Protein AF-A0A926TDU8-F1 (afdb_monomer_lite)

Sequence (266 aa):
MSELFKGFEQLLELAKALEAKAEKGELRANIQINSRPLSSIPRQGNIPTAGSRVRTGGTESVNPPSSAALSEVMPPSAERSGLQDVGGLADVLQELRELVEIPLKRPELLKKLGLEPPRGVLLVGPPGTGKTLTARSLAHDLGVNYIAIVGPEVLGKYYGEAEARLRGVFEKAANAAPCLVFIDEIDSLAPDRGKVEGEVEKRLVAQLLGLMDGFAQTTGVIVLAATNRPDHLDPALRRPGRFDREIHFRVPDRDGRREILALLSR

pLDDT: mean 74.73, std 20.78, range [26.67, 96.06]

Radius of gyration: 24.03 Å; chains: 1; bounding box: 47×65×72 Å

Foldseek 3Di:
DVVVVVVVVVVVVVVVVVVVCVVVVNDPDPDDDPDDDPPDDDDDDDDDDDDDDDDDDDDDDDDDDDDDDDQDQDQDDDDPLALLLQFQCVVLLVVVLVLLQCQQPPVVVCVVVVHQRQAEAEEEAAPPLCLVSSLVNSCVNSNATEGEDELVVLVDPDLVSSLVVVVVSLVVPLVRFLYEYEYEACLSQAFAPVPDPDPSSVVSNVSLLVSLQVCSPRGNYHYYYYHHCPVGGHVSQCDPSHNVHYRYRYDRDPRRVVSNVVSVVD

Structure (mmCIF, N/CA/C/O backbone):
data_AF-A0A926TDU8-F1
#
_entry.id   AF-A0A926TDU8-F1
#
loop_
_atom_site.group_PDB
_atom_site.id
_atom_site.type_symbol
_atom_site.label_atom_id
_atom_site.label_alt_id
_atom_site.label_comp_id
_atom_site.label_asym_id
_atom_site.label_entity_id
_atom_site.label_seq_id
_atom_site.pdbx_PDB_ins_code
_atom_site.Cartn_x
_atom_site.Cartn_y
_atom_site.Cartn_z
_atom_site.occupancy
_atom_site.B_iso_or_equiv
_atom_site.auth_seq_id
_atom_site.auth_comp_id
_atom_site.auth_asym_id
_atom_site.auth_atom_id
_atom_site.pdbx_PDB_model_num
ATOM 1 N N . MET A 1 1 ? 7.237 -19.961 7.345 1.00 42.44 1 MET A N 1
ATOM 2 C CA . MET A 1 1 ? 6.334 -18.836 7.005 1.00 42.44 1 MET A CA 1
ATOM 3 C C . MET A 1 1 ? 4.867 -19.265 7.007 1.00 42.44 1 MET A C 1
ATOM 5 O O . MET A 1 1 ? 4.074 -18.517 7.543 1.00 42.44 1 MET A O 1
ATOM 9 N N . SER A 1 2 ? 4.500 -20.466 6.537 1.00 49.97 2 SER A N 1
ATOM 10 C CA . SER A 1 2 ? 3.117 -20.997 6.555 1.00 49.97 2 SER A CA 1
ATOM 11 C C . SER A 1 2 ? 2.537 -21.337 7.941 1.00 49.97 2 SER A C 1
ATOM 13 O O . SER A 1 2 ? 1.320 -21.354 8.102 1.00 49.97 2 SER A O 1
ATOM 15 N N . GLU A 1 3 ? 3.369 -21.600 8.955 1.00 41.91 3 GLU A N 1
ATOM 16 C CA . GLU A 1 3 ? 2.869 -21.998 10.284 1.00 41.91 3 GLU A CA 1
ATOM 17 C C . GLU A 1 3 ? 2.300 -20.839 11.113 1.00 41.91 3 GLU A C 1
ATOM 19 O O . GLU A 1 3 ? 1.388 -21.048 11.908 1.00 41.91 3 GLU A O 1
ATOM 24 N N . LEU A 1 4 ? 2.769 -19.605 10.888 1.00 43.16 4 LEU A N 1
ATOM 25 C CA . LEU A 1 4 ? 2.276 -18.431 11.616 1.00 43.16 4 LEU A CA 1
ATOM 26 C C . LEU A 1 4 ? 0.851 -18.043 11.178 1.00 43.16 4 LEU A C 1
ATOM 28 O O . LEU A 1 4 ? 0.034 -17.653 12.007 1.00 43.16 4 LEU A O 1
ATOM 32 N N . PHE A 1 5 ? 0.547 -18.201 9.884 1.00 47.28 5 PHE A N 1
ATOM 33 C CA . PHE A 1 5 ? -0.770 -17.914 9.301 1.00 47.28 5 PHE A CA 1
ATOM 34 C C . PHE A 1 5 ? -1.821 -18.951 9.707 1.00 47.28 5 PHE A C 1
ATOM 36 O O . PHE A 1 5 ? -2.929 -18.576 10.081 1.00 47.28 5 PHE A O 1
ATOM 43 N N . LYS A 1 6 ? -1.443 -20.238 9.784 1.00 53.53 6 LYS A N 1
ATOM 44 C CA . LYS A 1 6 ? -2.293 -21.266 10.412 1.00 53.53 6 LYS A CA 1
ATOM 45 C C . LYS A 1 6 ? -2.597 -20.943 11.873 1.00 53.53 6 LYS A C 1
ATOM 47 O O . LYS A 1 6 ? -3.720 -21.146 12.320 1.00 53.53 6 LYS A O 1
ATOM 52 N N . GLY A 1 7 ? -1.614 -20.418 12.607 1.00 54.66 7 GLY A N 1
ATOM 53 C CA . GLY A 1 7 ? -1.812 -19.978 13.987 1.00 54.66 7 GLY A CA 1
ATOM 54 C C . GLY A 1 7 ? -2.843 -18.854 14.110 1.00 54.66 7 GLY A C 1
ATOM 55 O O . GLY A 1 7 ? -3.615 -18.849 15.062 1.00 54.66 7 GLY A O 1
ATOM 56 N N . PHE A 1 8 ? -2.899 -17.937 13.140 1.00 61.97 8 PHE A N 1
ATOM 57 C CA . PHE A 1 8 ? -3.848 -16.822 13.136 1.00 61.97 8 PHE A CA 1
ATOM 58 C C . PHE A 1 8 ? -5.277 -17.256 12.782 1.00 61.97 8 PHE A C 1
ATOM 60 O O . PHE A 1 8 ? -6.216 -16.848 13.466 1.00 61.97 8 PHE A O 1
ATOM 67 N N . GLU A 1 9 ? -5.450 -18.145 11.799 1.00 66.19 9 GLU A N 1
ATOM 68 C CA . GLU A 1 9 ? -6.752 -18.765 11.511 1.00 66.19 9 GLU A CA 1
ATOM 69 C C . GLU A 1 9 ? -7.280 -19.545 12.720 1.00 66.19 9 GLU A C 1
ATOM 71 O O . GLU A 1 9 ? -8.429 -19.360 13.117 1.00 66.19 9 GLU A O 1
ATOM 76 N N . GLN A 1 10 ? -6.422 -20.338 13.372 1.00 63.44 10 GLN A N 1
ATOM 77 C CA . GLN A 1 10 ? -6.773 -21.057 14.601 1.00 63.44 10 GLN A CA 1
ATOM 78 C C . GLN A 1 10 ? -7.163 -20.101 15.735 1.00 63.44 10 GLN A C 1
ATOM 80 O O . GLN A 1 10 ? -8.077 -20.396 16.502 1.00 63.44 10 GLN A O 1
ATOM 85 N N . LEU A 1 11 ? -6.514 -18.938 15.833 1.00 68.94 11 LEU A N 1
ATOM 86 C CA . LEU A 1 11 ? -6.838 -17.906 16.821 1.00 68.94 11 LEU A CA 1
ATOM 87 C C . LEU A 1 11 ? -8.188 -17.241 16.535 1.00 68.94 11 LEU A C 1
ATOM 89 O O . LEU A 1 11 ? -8.968 -17.019 17.460 1.00 68.94 11 LEU A O 1
ATOM 93 N N . LEU A 1 12 ? -8.488 -16.961 15.266 1.00 70.81 12 LEU A N 1
ATOM 94 C CA . LEU A 1 12 ? -9.781 -16.430 14.831 1.00 70.81 12 LEU A CA 1
ATOM 95 C C . LEU A 1 12 ? -10.911 -17.439 15.050 1.00 70.81 12 LEU A C 1
ATOM 97 O O . LEU A 1 12 ? -12.011 -17.061 15.457 1.00 70.81 12 LEU A O 1
ATOM 101 N N . GLU A 1 13 ? -10.646 -18.719 14.805 1.00 73.06 13 GLU A N 1
ATOM 102 C CA . GLU A 1 13 ? -11.596 -19.803 15.032 1.00 73.06 13 GLU A CA 1
ATOM 103 C C . GLU A 1 13 ? -11.850 -20.009 16.533 1.00 73.06 13 GLU A C 1
ATOM 105 O O . GLU A 1 13 ? -13.002 -20.103 16.962 1.00 73.06 13 GLU A O 1
ATOM 110 N N . LEU A 1 14 ? -10.795 -19.948 17.355 1.00 72.31 14 LEU A N 1
ATOM 111 C CA . LEU A 1 14 ? -10.894 -19.988 18.813 1.00 72.31 14 LEU A CA 1
ATOM 112 C C . LEU A 1 14 ? -11.657 -18.776 19.365 1.00 72.31 14 LEU A C 1
ATOM 114 O O . LEU A 1 14 ? -12.507 -18.940 20.237 1.00 72.31 14 LEU A O 1
ATOM 118 N N . ALA A 1 15 ? -11.396 -17.571 18.851 1.00 69.94 15 ALA A N 1
ATOM 119 C CA . ALA A 1 15 ? -12.083 -16.352 19.273 1.00 69.94 15 ALA A CA 1
ATOM 120 C C . ALA A 1 15 ? -13.588 -16.427 18.977 1.00 69.94 15 ALA A C 1
ATOM 122 O O . ALA A 1 15 ? -14.397 -16.194 19.874 1.00 69.94 15 ALA A O 1
ATOM 123 N N . LYS A 1 16 ? -13.972 -16.862 17.769 1.00 71.38 16 LYS A N 1
ATOM 124 C CA . LYS A 1 16 ? -15.382 -17.102 17.410 1.00 71.38 16 LYS A CA 1
ATOM 125 C C . LYS A 1 16 ? -16.021 -18.186 18.281 1.00 71.38 16 LYS A C 1
ATOM 127 O O . LYS A 1 16 ? -17.164 -18.040 18.709 1.00 71.38 16 LYS A O 1
ATOM 132 N N . ALA A 1 17 ? -15.294 -19.267 18.569 1.00 72.88 17 ALA A N 1
ATOM 133 C CA . ALA A 1 17 ? -15.779 -20.339 19.434 1.00 72.88 17 ALA A CA 1
ATOM 134 C C . ALA A 1 17 ? -15.966 -19.878 20.890 1.00 72.88 17 ALA A C 1
ATOM 136 O O . ALA A 1 17 ? -16.912 -20.305 21.554 1.00 72.88 17 ALA A O 1
ATOM 137 N N . LEU A 1 18 ? -15.090 -19.002 21.389 1.00 69.94 18 LEU A N 1
ATOM 138 C CA . LEU A 1 18 ? -15.195 -18.405 22.719 1.00 69.94 18 LEU A CA 1
ATOM 139 C C . LEU A 1 18 ? -16.354 -17.408 22.808 1.00 69.94 18 LEU A C 1
ATOM 141 O O . LEU A 1 18 ? -17.087 -17.451 23.791 1.00 69.94 18 LEU A O 1
ATOM 145 N N . GLU A 1 19 ? -16.576 -16.579 21.786 1.00 72.44 19 GLU A N 1
ATOM 146 C CA . GLU A 1 19 ? -17.738 -15.681 21.718 1.00 72.44 19 GLU A CA 1
ATOM 147 C C . GLU A 1 19 ? -19.055 -16.475 21.702 1.00 72.44 19 GLU A C 1
ATOM 149 O O . GLU A 1 19 ? -19.937 -16.218 22.520 1.00 72.44 19 GLU A O 1
ATOM 154 N N . ALA A 1 20 ? -19.144 -17.538 20.895 1.00 73.62 20 ALA A N 1
ATOM 155 C CA . ALA A 1 20 ? -20.319 -18.412 20.859 1.00 73.62 20 ALA A CA 1
ATOM 156 C C . ALA A 1 20 ? -20.569 -19.152 22.190 1.00 73.62 20 ALA A C 1
ATOM 158 O O . ALA A 1 20 ? -21.714 -19.428 22.552 1.00 73.62 20 ALA A O 1
ATOM 159 N N . LYS A 1 21 ? -19.509 -19.495 22.936 1.00 68.56 21 LYS A N 1
ATOM 160 C CA . LYS A 1 21 ? -19.623 -20.088 24.282 1.00 68.56 21 LYS A CA 1
ATOM 161 C C . LYS A 1 21 ? -19.974 -19.056 25.356 1.00 68.56 21 LYS A C 1
ATOM 163 O O . LYS A 1 21 ? -20.646 -19.402 26.328 1.00 68.56 21 LYS A O 1
ATOM 168 N N . ALA A 1 22 ? -19.556 -17.804 25.183 1.00 65.12 22 ALA A N 1
ATOM 169 C CA . ALA A 1 22 ? -19.917 -16.702 26.070 1.00 65.12 22 ALA A CA 1
ATOM 170 C C . ALA A 1 22 ? -21.405 -16.352 25.932 1.00 65.12 22 ALA A C 1
ATOM 172 O O . ALA A 1 22 ? -22.089 -16.215 26.943 1.00 65.12 22 ALA A O 1
ATOM 173 N N . GLU A 1 23 ? -21.929 -16.314 24.704 1.00 71.50 23 GLU A N 1
ATOM 174 C CA . GLU A 1 23 ? -23.359 -16.105 24.429 1.00 71.50 23 GLU A CA 1
ATOM 175 C C . GLU A 1 23 ? -24.245 -17.232 24.980 1.00 71.50 23 GLU A C 1
ATOM 177 O O . GLU A 1 23 ? -25.367 -16.986 25.418 1.00 71.50 23 GLU A O 1
ATOM 182 N N . LYS A 1 24 ? -23.726 -18.466 25.039 1.00 74.38 24 LYS A N 1
ATOM 183 C CA . LYS A 1 24 ? -24.403 -19.617 25.665 1.00 74.38 24 LYS A CA 1
ATOM 184 C C . LYS A 1 24 ? -24.335 -19.626 27.197 1.00 74.38 24 LYS A C 1
ATOM 186 O O . LYS A 1 24 ? -24.898 -20.521 27.821 1.00 74.38 24 LYS A O 1
ATOM 191 N N . GLY A 1 25 ? -23.669 -18.648 27.817 1.00 58.00 25 GLY A N 1
ATOM 192 C CA . GLY A 1 25 ? -23.601 -18.508 29.274 1.00 58.00 25 GLY A CA 1
ATOM 193 C C . GLY A 1 25 ? -22.748 -19.568 29.986 1.00 58.00 25 GLY A C 1
ATOM 194 O O . GLY A 1 25 ? -22.845 -19.712 31.203 1.00 58.00 25 GLY A O 1
ATOM 195 N N . GLU A 1 26 ? -21.901 -20.307 29.261 1.00 60.62 26 GLU A N 1
ATOM 196 C CA . GLU A 1 26 ? -21.094 -21.411 29.813 1.00 60.62 26 GLU A CA 1
ATOM 197 C C . GLU A 1 26 ? -19.765 -20.944 30.446 1.00 60.62 26 GLU A C 1
ATOM 199 O O . GLU A 1 26 ? -19.085 -21.713 31.128 1.00 60.62 26 GLU A O 1
ATOM 204 N N . LEU A 1 27 ? -19.380 -19.676 30.266 1.00 51.22 27 LEU A N 1
ATOM 205 C CA . LEU A 1 27 ? -18.121 -19.124 30.774 1.00 51.22 27 LEU A CA 1
ATOM 206 C C . LEU A 1 27 ? -18.283 -18.524 32.181 1.00 51.22 27 LEU A C 1
ATOM 208 O O . LEU A 1 27 ? -18.553 -17.338 32.353 1.00 51.22 27 LEU A O 1
ATOM 212 N N . ARG A 1 28 ? -18.050 -19.342 33.215 1.00 44.75 28 ARG A N 1
ATOM 213 C CA . ARG A 1 28 ? -17.806 -18.863 34.588 1.00 44.75 28 ARG A CA 1
ATOM 214 C C . ARG A 1 28 ? -16.319 -18.552 34.771 1.00 44.75 28 ARG A C 1
ATOM 216 O O . ARG A 1 28 ? -15.546 -19.412 35.182 1.00 44.75 28 ARG A O 1
ATOM 223 N N . ALA A 1 29 ? -15.903 -17.327 34.464 1.00 48.94 29 ALA A N 1
ATOM 224 C CA . ALA A 1 29 ? -14.546 -16.873 34.758 1.00 48.94 29 ALA A CA 1
ATOM 225 C C . ALA A 1 29 ? -14.433 -16.458 36.240 1.00 48.94 29 ALA A C 1
ATOM 227 O O . ALA A 1 29 ? -14.743 -15.327 36.605 1.00 48.94 29 ALA A O 1
ATOM 228 N N . ASN A 1 30 ? -13.981 -17.371 37.106 1.00 38.19 30 ASN A N 1
ATOM 229 C CA . ASN A 1 30 ? -13.513 -17.021 38.452 1.00 38.19 30 ASN A CA 1
ATOM 230 C C . ASN A 1 30 ? -12.129 -16.367 38.339 1.00 38.19 30 ASN A C 1
ATOM 232 O O . ASN A 1 30 ? -11.105 -17.042 38.417 1.00 38.19 30 ASN A O 1
ATOM 236 N N . ILE A 1 31 ? -12.091 -15.051 38.136 1.00 45.72 31 ILE A N 1
ATOM 237 C CA . ILE A 1 31 ? -10.849 -14.276 38.195 1.00 45.72 31 ILE A CA 1
ATOM 238 C C . ILE A 1 31 ? -10.722 -13.700 39.610 1.00 45.72 31 ILE A C 1
ATOM 240 O O . ILE A 1 31 ? -11.368 -12.715 39.959 1.00 45.72 31 ILE A O 1
ATOM 244 N N . GLN A 1 32 ? -9.882 -14.323 40.439 1.00 36.66 32 GLN A N 1
ATOM 245 C CA . GLN A 1 32 ? -9.441 -13.760 41.717 1.00 36.66 32 GLN A CA 1
ATOM 246 C C . GLN A 1 32 ? -8.374 -12.690 41.443 1.00 36.66 32 GLN A C 1
ATOM 248 O O . GLN A 1 32 ? -7.206 -12.996 41.214 1.00 36.66 32 GLN A O 1
ATOM 253 N N . ILE A 1 33 ? -8.783 -11.420 41.438 1.00 43.47 33 ILE A N 1
ATOM 254 C CA . ILE A 1 33 ? -7.870 -10.280 41.305 1.00 43.47 33 ILE A CA 1
ATOM 255 C C . ILE A 1 33 ? -7.327 -9.930 42.695 1.00 43.47 33 ILE A C 1
ATOM 257 O O . ILE A 1 33 ? -8.020 -9.324 43.508 1.00 43.47 33 ILE A O 1
ATOM 261 N N . ASN A 1 34 ? -6.069 -10.280 42.971 1.00 36.44 34 ASN A N 1
ATOM 262 C CA . ASN A 1 34 ? -5.338 -9.756 44.127 1.00 36.44 34 ASN A CA 1
ATOM 263 C C . ASN A 1 34 ? -4.887 -8.315 43.839 1.00 36.44 34 ASN A C 1
ATOM 265 O O . ASN A 1 34 ? -3.778 -8.076 43.363 1.00 36.44 34 ASN A O 1
ATOM 269 N N . SER A 1 35 ? -5.744 -7.337 44.127 1.00 41.72 35 SER A N 1
ATOM 270 C CA . SER A 1 35 ? -5.391 -5.917 44.070 1.00 41.72 35 SER A CA 1
ATOM 271 C C . SER A 1 35 ? -4.698 -5.476 45.366 1.00 41.72 35 SER A C 1
ATOM 273 O O . SER A 1 35 ? -5.346 -5.339 46.404 1.00 41.72 35 SER A O 1
ATOM 275 N N . ARG A 1 36 ? -3.387 -5.205 45.318 1.00 41.97 36 ARG A N 1
ATOM 276 C CA . ARG A 1 36 ? -2.720 -4.350 46.317 1.00 41.97 36 ARG A CA 1
ATOM 277 C C . ARG A 1 36 ? -2.907 -2.879 45.909 1.00 41.97 36 ARG A C 1
ATOM 279 O O . ARG A 1 36 ? -2.562 -2.547 44.776 1.00 41.97 36 ARG A O 1
ATOM 286 N N . PRO A 1 37 ? -3.417 -1.990 46.778 1.00 42.34 37 PRO A N 1
ATOM 287 C CA . PRO A 1 37 ? -3.525 -0.566 46.463 1.00 42.34 37 PRO A CA 1
ATOM 288 C C . PRO A 1 37 ? -2.153 0.132 46.492 1.00 42.34 37 PRO A C 1
ATOM 290 O O . PRO A 1 37 ? -1.428 0.069 47.484 1.00 42.34 37 PRO A O 1
ATOM 293 N N . LEU A 1 38 ? -1.805 0.824 45.403 1.00 40.03 38 LEU A N 1
ATOM 294 C CA . LEU A 1 38 ? -0.666 1.747 45.319 1.00 40.03 38 LEU A CA 1
ATOM 295 C C . LEU A 1 38 ? -1.090 3.122 45.854 1.00 40.03 38 LEU A C 1
ATOM 297 O O . LEU A 1 38 ? -1.540 3.984 45.104 1.00 40.03 38 LEU A O 1
ATOM 301 N N . SER A 1 39 ? -0.949 3.331 47.161 1.00 46.41 39 SER A N 1
ATOM 302 C CA . SER A 1 39 ? -1.121 4.641 47.798 1.00 46.41 39 SER A CA 1
ATOM 303 C C . SER A 1 39 ? 0.062 4.956 48.714 1.00 46.41 39 SER A C 1
ATOM 305 O O . SER A 1 39 ? -0.012 4.724 49.917 1.00 46.41 39 SER A O 1
ATOM 307 N N . SER A 1 40 ? 1.151 5.485 48.146 1.00 40.16 40 SER A N 1
ATOM 308 C CA . SER A 1 40 ? 2.191 6.224 48.886 1.00 40.16 40 SER A CA 1
ATOM 309 C C . SER A 1 40 ? 3.272 6.786 47.950 1.00 40.16 40 SER A C 1
ATOM 311 O O . SER A 1 40 ? 4.395 6.295 47.899 1.00 40.16 40 SER A O 1
ATOM 313 N N . ILE A 1 41 ? 2.962 7.863 47.223 1.00 51.06 41 ILE A N 1
ATOM 314 C CA . ILE A 1 41 ? 4.000 8.750 46.667 1.00 51.06 41 ILE A CA 1
ATOM 315 C C . ILE A 1 41 ? 3.709 10.174 47.173 1.00 51.06 41 ILE A C 1
ATOM 317 O O . ILE A 1 41 ? 2.643 10.712 46.856 1.00 51.06 41 ILE A O 1
ATOM 321 N N . PRO A 1 42 ? 4.591 10.788 47.987 1.00 44.66 42 PRO A N 1
ATOM 322 C CA . PRO A 1 42 ? 4.387 12.137 48.508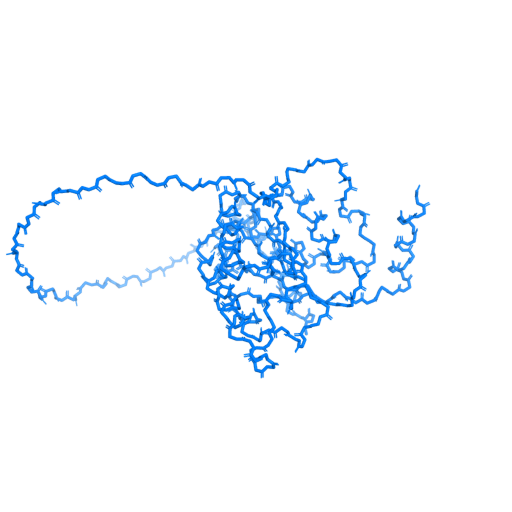 1.00 44.66 42 PRO A CA 1
ATOM 323 C C . PRO A 1 42 ? 4.517 13.191 47.403 1.00 44.66 42 PRO A C 1
ATOM 325 O O . PRO A 1 42 ? 5.478 13.194 46.636 1.00 44.66 42 PRO A O 1
ATOM 328 N N . ARG A 1 43 ? 3.562 14.124 47.360 1.00 43.91 43 ARG A N 1
ATOM 329 C CA . ARG A 1 43 ? 3.614 15.343 46.543 1.00 43.91 43 ARG A CA 1
ATOM 330 C C . ARG A 1 43 ? 4.397 16.425 47.289 1.00 43.91 43 ARG A C 1
ATOM 332 O O . ARG A 1 43 ? 3.888 16.944 48.277 1.00 43.91 43 ARG A O 1
ATOM 339 N N . GLN A 1 44 ? 5.569 16.816 46.794 1.00 36.97 44 GLN A N 1
ATOM 340 C CA . GLN A 1 44 ? 6.168 18.123 47.087 1.00 36.97 44 GLN A CA 1
ATOM 341 C C . GLN A 1 44 ? 6.877 18.656 45.840 1.00 36.97 44 GLN A C 1
ATOM 343 O O . GLN A 1 44 ? 7.716 17.981 45.254 1.00 36.97 44 GLN A O 1
ATOM 348 N N . GLY A 1 45 ? 6.514 19.873 45.441 1.00 35.19 45 GLY A N 1
ATOM 349 C CA . GLY A 1 45 ? 7.124 20.598 44.332 1.00 35.19 45 GLY A CA 1
ATOM 350 C C . GLY A 1 45 ? 6.339 21.872 44.026 1.00 35.19 45 GLY A C 1
ATOM 351 O O . GLY A 1 45 ? 5.331 21.824 43.329 1.00 35.19 45 GLY A O 1
ATOM 352 N N . ASN A 1 46 ? 6.784 22.987 44.607 1.00 35.94 46 ASN A N 1
ATOM 353 C CA . ASN A 1 46 ? 6.252 24.341 44.430 1.00 35.94 46 ASN A CA 1
ATOM 354 C C . ASN A 1 46 ? 6.325 24.818 42.970 1.00 35.94 46 ASN A C 1
ATOM 356 O O . ASN A 1 46 ? 7.376 24.708 42.344 1.00 35.94 46 ASN A O 1
ATOM 360 N N . ILE A 1 47 ? 5.271 25.489 42.495 1.00 46.00 47 ILE A N 1
ATOM 361 C CA . ILE A 1 47 ? 5.336 26.410 41.350 1.00 46.00 47 ILE A CA 1
ATOM 362 C C . ILE A 1 47 ? 4.683 27.734 41.783 1.00 46.00 47 ILE A C 1
ATOM 364 O O . ILE A 1 47 ? 3.520 27.711 42.193 1.00 46.00 47 ILE A O 1
ATOM 368 N N . PRO A 1 48 ? 5.394 28.877 41.743 1.00 38.47 48 PRO A N 1
ATOM 369 C CA . PRO A 1 48 ? 4.829 30.170 42.102 1.00 38.47 48 PRO A CA 1
ATOM 370 C C . PRO A 1 48 ? 4.032 30.796 40.949 1.00 38.47 48 PRO A C 1
ATOM 372 O O . PRO A 1 48 ? 4.417 30.754 39.781 1.00 38.47 48 PRO A O 1
ATOM 375 N N . THR A 1 49 ? 2.922 31.417 41.329 1.00 37.72 49 THR A N 1
ATOM 376 C CA . THR A 1 49 ? 1.996 32.201 40.511 1.00 37.72 49 THR A CA 1
ATOM 377 C C . THR A 1 49 ? 2.582 33.578 40.185 1.00 37.72 49 THR A C 1
ATOM 379 O O . THR A 1 49 ? 2.976 34.304 41.095 1.00 37.72 49 THR A O 1
ATOM 382 N N . ALA A 1 50 ? 2.560 33.995 38.918 1.00 33.38 50 ALA A N 1
ATOM 383 C CA . ALA A 1 50 ? 2.665 35.405 38.533 1.00 33.38 50 ALA A CA 1
ATOM 384 C C . ALA A 1 50 ? 1.902 35.646 37.221 1.00 33.38 50 ALA A C 1
ATOM 386 O O . ALA A 1 50 ? 2.059 34.901 36.257 1.00 33.38 50 ALA A O 1
ATOM 387 N N . GLY A 1 51 ? 1.021 36.647 37.232 1.00 30.36 51 GLY A N 1
ATOM 388 C CA . GLY A 1 51 ? 0.096 36.962 36.146 1.00 30.36 51 GLY A CA 1
ATOM 389 C C . GLY A 1 51 ? 0.571 38.047 35.178 1.00 30.36 51 GLY A C 1
ATOM 390 O O . GLY A 1 51 ? 1.702 38.519 35.245 1.00 30.36 51 GLY A O 1
ATOM 391 N N . SER A 1 52 ? -0.394 38.509 34.367 1.00 30.06 52 SER A N 1
ATOM 392 C CA . SER A 1 52 ? -0.312 39.603 33.379 1.00 30.06 52 SER A CA 1
ATOM 393 C C . SER A 1 52 ? 0.420 39.199 32.084 1.00 30.06 52 SER A C 1
ATOM 395 O O . SER A 1 52 ? 1.498 38.633 32.131 1.00 30.06 52 SER A O 1
ATOM 397 N N . ARG A 1 53 ? -0.072 39.443 30.863 1.00 31.27 53 ARG A N 1
ATOM 398 C CA . ARG A 1 53 ? -0.842 40.595 30.375 1.00 31.27 53 ARG A CA 1
ATOM 399 C C . ARG A 1 53 ? -1.435 40.264 28.996 1.00 31.27 53 ARG A C 1
ATOM 401 O O . ARG A 1 53 ? -0.749 39.701 28.148 1.00 31.27 53 ARG A O 1
ATOM 408 N N . VAL A 1 54 ? -2.681 40.671 28.766 1.00 34.84 54 VAL A N 1
ATOM 409 C CA . VAL A 1 54 ? -3.338 40.700 27.448 1.00 34.84 54 VAL A CA 1
ATOM 410 C C . VAL A 1 54 ? -2.654 41.743 26.559 1.00 34.84 54 VAL A C 1
ATOM 412 O O . VAL A 1 54 ? -2.420 42.870 27.001 1.00 34.84 54 VAL A O 1
ATOM 415 N N . ARG A 1 55 ? -2.385 41.396 25.295 1.00 30.14 55 ARG A N 1
ATOM 416 C CA . ARG A 1 55 ? -2.151 42.371 24.224 1.00 30.14 55 ARG A CA 1
ATOM 417 C C . ARG A 1 55 ? -2.716 41.858 22.900 1.00 30.14 55 ARG A C 1
ATOM 419 O O . ARG A 1 55 ? -2.274 40.855 22.358 1.00 30.14 55 ARG A O 1
ATOM 426 N N . THR A 1 56 ? -3.724 42.581 22.436 1.00 30.45 56 THR A N 1
ATOM 427 C CA . THR A 1 56 ? -4.381 42.527 21.130 1.00 30.45 56 THR A CA 1
ATOM 428 C C . THR A 1 56 ? -3.496 43.111 20.029 1.00 30.45 56 THR A C 1
ATOM 430 O O . THR A 1 56 ? -2.825 44.117 20.267 1.00 30.45 56 THR A O 1
ATOM 433 N N . GLY A 1 57 ? -3.603 42.580 18.809 1.00 26.67 57 GLY A N 1
ATOM 434 C CA . GLY A 1 57 ? -3.245 43.309 17.591 1.00 26.67 57 GLY A CA 1
ATOM 435 C C . GLY A 1 57 ? -2.962 42.407 16.392 1.00 26.67 57 GLY A C 1
ATOM 436 O O . GLY A 1 57 ? -2.081 41.561 16.474 1.00 26.67 57 GLY A O 1
ATOM 437 N N . GLY A 1 58 ? -3.661 42.653 15.278 1.00 27.97 58 GLY A N 1
ATOM 438 C CA . GLY A 1 58 ? -3.175 42.301 13.940 1.00 27.97 58 GLY A CA 1
ATOM 439 C C . GLY A 1 58 ? -4.004 41.279 13.168 1.00 27.97 58 GLY A C 1
ATOM 440 O O . GLY A 1 58 ? -3.622 40.123 13.053 1.00 27.97 58 GLY A O 1
ATOM 441 N N . THR A 1 59 ? -5.124 41.730 12.608 1.00 32.03 59 THR A N 1
ATOM 442 C CA . THR A 1 59 ? -5.796 41.120 11.456 1.00 32.03 59 THR A CA 1
ATOM 443 C C . THR A 1 59 ? -4.899 41.200 10.226 1.00 32.03 59 THR A C 1
ATOM 445 O O . THR A 1 59 ? -4.583 42.312 9.816 1.00 32.03 59 THR A O 1
ATOM 448 N N . GLU A 1 60 ? -4.594 40.076 9.584 1.00 29.72 60 GLU A N 1
ATOM 449 C CA . GLU A 1 60 ? -4.248 40.056 8.162 1.00 29.72 60 GLU A CA 1
ATOM 450 C C . GLU A 1 60 ? -4.816 38.790 7.515 1.00 29.72 60 GLU A C 1
ATOM 452 O O . GLU A 1 60 ? -4.387 37.662 7.744 1.00 29.72 60 GLU A O 1
ATOM 457 N N . SER A 1 61 ? -5.877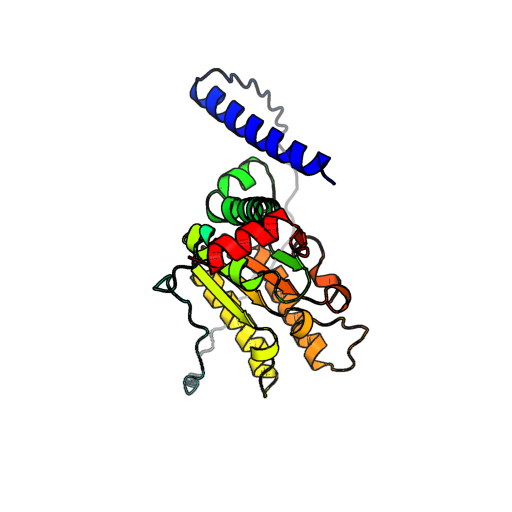 39.028 6.749 1.00 32.16 61 SER A N 1
ATOM 458 C CA . SER A 1 61 ? -6.499 38.108 5.813 1.00 32.16 61 SER A CA 1
ATOM 459 C C . SER A 1 61 ? -5.589 37.976 4.595 1.00 32.16 61 SER A C 1
ATOM 461 O O . SER A 1 61 ? -5.426 38.945 3.855 1.00 32.16 61 SER A O 1
ATOM 463 N N . VAL A 1 62 ? -5.069 36.777 4.340 1.00 31.88 62 VAL A N 1
ATOM 464 C CA . VAL A 1 62 ? -4.455 36.432 3.054 1.00 31.88 62 VAL A CA 1
ATOM 465 C C . VAL A 1 62 ? -5.149 35.187 2.508 1.00 31.88 62 VAL A C 1
ATOM 467 O O . VAL A 1 62 ? -4.952 34.075 2.992 1.00 31.88 62 VAL A O 1
ATOM 470 N N . ASN A 1 63 ? -5.998 35.407 1.503 1.00 36.28 63 ASN A N 1
ATOM 471 C CA . ASN A 1 63 ? -6.555 34.365 0.643 1.00 36.28 63 ASN A CA 1
ATOM 472 C C . ASN A 1 63 ? -5.421 33.562 -0.016 1.00 36.28 63 ASN A C 1
ATOM 474 O O . ASN A 1 63 ? -4.536 34.182 -0.611 1.00 36.28 63 ASN A O 1
ATOM 478 N N . PRO A 1 64 ? -5.475 32.222 -0.058 1.00 37.47 64 PRO A N 1
ATOM 479 C CA . PRO A 1 64 ? -4.741 31.480 -1.068 1.00 37.47 64 PRO A CA 1
ATOM 480 C C . PRO A 1 64 ? -5.543 31.443 -2.387 1.00 37.47 64 PRO A C 1
ATOM 482 O O . PRO A 1 64 ? -6.747 31.167 -2.373 1.00 37.47 64 PRO A O 1
ATOM 485 N N . PRO A 1 65 ? -4.910 31.730 -3.538 1.00 35.59 65 PRO A N 1
ATOM 486 C CA . PRO A 1 65 ? -5.555 31.668 -4.841 1.00 35.59 65 PRO A CA 1
ATOM 487 C C . PRO A 1 65 ? -5.633 30.231 -5.391 1.00 35.59 65 PRO A C 1
ATOM 489 O O . PRO A 1 65 ? -4.684 29.461 -5.305 1.00 35.59 65 PRO A O 1
ATOM 492 N N . SER A 1 66 ? -6.761 29.950 -6.052 1.00 35.09 66 SER A N 1
ATOM 493 C CA . SER A 1 66 ? -6.878 29.185 -7.306 1.00 35.09 66 SER A CA 1
ATOM 494 C C . SER A 1 66 ? -6.420 27.713 -7.347 1.00 35.09 66 SER A C 1
ATOM 496 O O . SER A 1 66 ? -5.315 27.388 -7.769 1.00 35.09 66 SER A O 1
ATOM 498 N N . SER A 1 67 ? -7.382 26.834 -7.052 1.00 43.41 67 SER A N 1
ATOM 499 C CA . SER A 1 67 ? -7.717 25.573 -7.748 1.00 43.41 67 SER A CA 1
ATOM 500 C C . SER A 1 67 ? -6.725 25.009 -8.788 1.00 43.41 67 SER A C 1
ATOM 502 O O . SER A 1 67 ? -6.866 25.253 -9.989 1.00 43.41 67 SER A O 1
ATOM 504 N N . ALA A 1 68 ? -5.829 24.124 -8.354 1.00 35.94 68 ALA A N 1
ATOM 505 C CA . ALA A 1 68 ? -5.163 23.163 -9.232 1.00 35.94 68 ALA A CA 1
ATOM 506 C C . ALA A 1 68 ? -5.352 21.741 -8.674 1.00 35.94 68 ALA A C 1
ATOM 508 O O . ALA A 1 68 ? -4.903 21.433 -7.574 1.00 35.94 68 ALA A O 1
ATOM 509 N N . ALA A 1 69 ? -6.096 20.930 -9.435 1.00 36.84 69 ALA A N 1
ATOM 510 C CA . ALA A 1 69 ? -6.285 19.479 -9.335 1.00 36.84 69 ALA A CA 1
ATOM 511 C C . ALA A 1 69 ? -6.440 18.894 -7.916 1.00 36.84 69 ALA A C 1
ATOM 513 O O . ALA A 1 69 ? -5.504 18.384 -7.299 1.00 36.84 69 ALA A O 1
ATOM 514 N N . LEU A 1 70 ? -7.681 18.891 -7.425 1.00 37.44 70 LEU A N 1
ATOM 515 C CA . LEU A 1 70 ? -8.072 18.029 -6.316 1.00 37.44 70 LEU A CA 1
ATOM 516 C C . LEU A 1 70 ? -7.770 16.572 -6.703 1.00 37.44 70 LEU A C 1
ATOM 518 O O . LEU A 1 70 ? -8.307 16.079 -7.687 1.00 37.44 70 LEU A O 1
ATOM 522 N N . SER A 1 71 ? -6.952 15.878 -5.905 1.00 42.50 71 SER A N 1
ATOM 523 C CA . SER A 1 71 ? -7.037 14.421 -5.799 1.00 42.50 71 SER A CA 1
ATOM 524 C C . SER A 1 71 ? -8.490 14.077 -5.479 1.00 42.50 71 SER A C 1
ATOM 526 O O . SER A 1 71 ? -8.987 14.428 -4.400 1.00 42.50 71 SER A O 1
ATOM 528 N N . GLU A 1 72 ? -9.188 13.526 -6.468 1.00 44.84 72 GLU A N 1
ATOM 529 C CA . GLU A 1 72 ? -10.593 13.168 -6.358 1.00 44.84 72 GLU A CA 1
ATOM 530 C C . GLU A 1 72 ? -10.713 12.062 -5.313 1.00 44.84 72 GLU A C 1
ATOM 532 O O . GLU A 1 72 ? -10.155 10.975 -5.455 1.00 44.84 72 GLU A O 1
ATOM 537 N N . VAL A 1 73 ? -11.436 12.352 -4.231 1.00 45.19 73 VAL A N 1
ATOM 538 C CA . VAL A 1 73 ? -12.064 11.295 -3.443 1.00 45.19 73 VAL A CA 1
ATOM 539 C C . VAL A 1 73 ? -13.104 10.721 -4.388 1.00 45.19 73 VAL A C 1
ATOM 541 O O . VAL A 1 73 ? -14.158 11.326 -4.560 1.00 45.19 73 VAL A O 1
ATOM 544 N N . MET A 1 74 ? -12.765 9.648 -5.098 1.00 46.03 74 MET A N 1
ATOM 545 C CA . MET A 1 74 ? -13.709 9.021 -6.011 1.00 46.03 74 MET A CA 1
ATOM 546 C C . MET A 1 74 ? -14.761 8.305 -5.158 1.00 46.03 74 MET A C 1
ATOM 548 O O . MET A 1 74 ? -14.423 7.309 -4.510 1.00 46.03 74 MET A O 1
ATOM 552 N N . PRO A 1 75 ? -16.028 8.764 -5.123 1.00 44.72 75 PRO A N 1
ATOM 553 C CA . PRO A 1 75 ? -17.095 7.878 -4.695 1.00 44.72 75 PRO A CA 1
ATOM 554 C C . PRO A 1 75 ? -17.133 6.683 -5.664 1.00 44.72 75 PRO A C 1
ATOM 556 O O . PRO A 1 75 ? -16.819 6.842 -6.850 1.00 44.72 75 PRO A O 1
ATOM 559 N N . PRO A 1 76 ? -17.489 5.478 -5.194 1.00 43.53 76 PRO A N 1
ATOM 560 C CA . PRO A 1 76 ? -17.547 4.299 -6.043 1.00 43.53 76 PRO A CA 1
ATOM 561 C C . PRO A 1 76 ? -18.684 4.469 -7.058 1.00 43.53 76 PRO A C 1
ATOM 563 O O . PRO A 1 76 ? -19.839 4.161 -6.778 1.00 43.53 76 PRO A O 1
ATOM 566 N N . SER A 1 77 ? -18.379 4.983 -8.248 1.00 39.78 77 SER A N 1
ATOM 567 C CA . SER A 1 77 ? -19.328 5.013 -9.358 1.00 39.78 77 SER A CA 1
ATOM 568 C C . SER A 1 77 ? -18.664 4.713 -10.702 1.00 39.78 77 SER A C 1
ATOM 570 O O . SER A 1 77 ? -17.871 5.496 -11.212 1.00 39.78 77 SER A O 1
ATOM 572 N N . ALA A 1 78 ? -19.122 3.588 -11.266 1.00 40.44 78 ALA A N 1
ATOM 573 C CA . ALA A 1 78 ? -19.310 3.273 -12.686 1.00 40.44 78 ALA A CA 1
ATOM 574 C C . ALA A 1 78 ? -18.162 2.718 -13.555 1.00 40.44 78 ALA A C 1
ATOM 576 O O . ALA A 1 78 ? -18.361 2.583 -14.757 1.00 40.44 78 ALA A O 1
ATOM 577 N N . GLU A 1 79 ? -17.068 2.219 -12.981 1.00 44.62 79 GLU A N 1
ATOM 578 C CA . GLU A 1 79 ? -16.343 1.095 -13.596 1.00 44.62 79 GLU A CA 1
ATOM 579 C C . GLU A 1 79 ? -16.427 -0.085 -12.633 1.00 44.62 79 GLU A C 1
ATOM 581 O O . GLU A 1 79 ? -15.963 -0.016 -11.496 1.00 44.62 79 GLU A O 1
ATOM 586 N N . ARG A 1 80 ? -17.127 -1.145 -13.048 1.00 49.41 80 ARG A N 1
ATOM 587 C CA . ARG A 1 80 ? -17.288 -2.371 -12.263 1.00 49.41 80 ARG A CA 1
ATOM 588 C C . ARG A 1 80 ? -15.931 -3.076 -12.225 1.00 49.41 80 ARG A C 1
ATOM 590 O O . ARG A 1 80 ? -15.669 -3.912 -13.072 1.00 49.41 80 ARG A O 1
ATOM 597 N N . SER A 1 81 ? -15.062 -2.676 -11.305 1.00 56.78 81 SER A N 1
ATOM 598 C CA . SER A 1 81 ? -13.887 -3.449 -10.905 1.00 56.78 81 SER A CA 1
ATOM 599 C C . SER A 1 81 ? -14.186 -4.043 -9.537 1.00 56.78 81 SER A C 1
ATOM 601 O O . SER A 1 81 ? -13.906 -3.448 -8.498 1.00 56.78 81 SER A O 1
ATOM 603 N N . GLY A 1 82 ? -14.878 -5.176 -9.541 1.00 64.44 82 GLY A N 1
ATOM 604 C CA . GLY A 1 82 ? -15.067 -5.998 -8.358 1.00 64.44 82 GLY A CA 1
ATOM 605 C C . GLY A 1 82 ? -13.869 -6.919 -8.157 1.00 64.44 82 GLY A C 1
ATOM 606 O O . GLY A 1 82 ? -13.077 -7.157 -9.064 1.00 64.44 82 GLY A O 1
ATOM 607 N N . LEU A 1 83 ? -13.766 -7.524 -6.975 1.00 71.50 83 LEU A N 1
ATOM 608 C CA . LEU A 1 83 ? -12.757 -8.556 -6.702 1.00 71.50 83 LEU A CA 1
ATOM 609 C C . LEU A 1 83 ? -12.813 -9.726 -7.711 1.00 71.50 83 LEU A C 1
ATOM 611 O O . LEU A 1 83 ? -11.826 -10.417 -7.931 1.00 71.50 83 LEU A O 1
ATOM 615 N N . GLN A 1 84 ? -13.973 -9.909 -8.349 1.00 72.12 84 GLN A N 1
ATOM 616 C CA . GLN A 1 84 ? -14.234 -10.893 -9.401 1.00 72.12 84 GLN A CA 1
ATOM 617 C C . GLN A 1 84 ? -13.466 -10.621 -10.703 1.00 72.12 84 GLN A C 1
ATOM 619 O O . GLN A 1 84 ? -13.345 -11.528 -11.522 1.00 72.12 84 GLN A O 1
ATOM 624 N N . ASP A 1 85 ? -12.937 -9.409 -10.883 1.00 72.38 85 ASP A N 1
ATOM 625 C CA . ASP A 1 85 ? -12.176 -9.000 -12.067 1.00 72.38 85 ASP A CA 1
ATOM 626 C C . ASP A 1 85 ? -10.661 -9.229 -11.897 1.00 72.38 85 ASP A C 1
ATOM 628 O O . ASP A 1 85 ? -9.868 -8.901 -12.781 1.00 72.38 85 ASP A O 1
ATOM 632 N N . VAL A 1 86 ? -10.240 -9.822 -10.772 1.00 79.62 86 VAL A N 1
ATOM 633 C CA . VAL A 1 86 ? -8.844 -10.170 -10.484 1.00 79.62 86 VAL A CA 1
ATOM 634 C C . VAL A 1 86 ? -8.667 -11.691 -10.535 1.00 79.62 86 VAL A C 1
ATOM 636 O O . VAL A 1 86 ? -9.121 -12.410 -9.650 1.00 79.62 86 VAL A O 1
ATOM 639 N N . GLY A 1 87 ? -7.991 -12.193 -11.573 1.00 80.81 87 GLY A N 1
ATOM 640 C CA . GLY A 1 87 ? -7.720 -13.627 -11.758 1.00 80.81 87 GLY A CA 1
ATOM 641 C C . GLY A 1 87 ? -6.338 -14.063 -11.260 1.00 80.81 87 GLY A C 1
ATOM 642 O O . GLY A 1 87 ? -5.382 -13.289 -11.306 1.00 80.81 87 GLY A O 1
ATOM 643 N N . GLY A 1 88 ? -6.211 -15.319 -10.823 1.00 81.88 88 GLY A N 1
ATOM 644 C CA . GLY A 1 88 ? -4.928 -15.963 -10.527 1.00 81.88 88 GLY A CA 1
ATOM 645 C C . GLY A 1 88 ? -4.206 -15.489 -9.269 1.00 81.88 88 GLY A C 1
ATOM 646 O O . GLY A 1 88 ? -3.008 -15.732 -9.131 1.00 81.88 88 GLY A O 1
ATOM 647 N N . LEU A 1 89 ? -4.910 -14.794 -8.372 1.00 85.12 89 LEU A N 1
ATOM 648 C CA . LEU A 1 89 ? -4.345 -14.173 -7.170 1.00 85.12 89 LEU A CA 1
ATOM 649 C C . LEU A 1 89 ? -5.123 -14.525 -5.893 1.00 85.12 89 LEU A C 1
ATOM 651 O O . LEU A 1 89 ? -5.068 -13.769 -4.931 1.00 85.12 89 LEU A O 1
ATOM 655 N N . ALA A 1 90 ? -5.835 -15.655 -5.854 1.00 83.62 90 ALA A N 1
ATOM 656 C CA . ALA A 1 90 ? -6.715 -16.019 -4.736 1.00 83.62 90 ALA A CA 1
ATOM 657 C C . ALA A 1 90 ? -6.035 -15.910 -3.354 1.00 83.62 90 ALA A C 1
ATOM 659 O O . ALA A 1 90 ? -6.553 -15.216 -2.480 1.00 83.62 90 ALA A O 1
ATOM 660 N N . ASP A 1 91 ? -4.843 -16.494 -3.193 1.00 86.31 91 ASP A N 1
ATOM 661 C CA . ASP A 1 91 ? -4.082 -16.448 -1.933 1.00 86.31 91 ASP A CA 1
ATOM 662 C C . ASP A 1 91 ? -3.720 -15.008 -1.526 1.00 86.31 91 ASP A C 1
ATOM 664 O O . ASP A 1 91 ? -3.882 -14.600 -0.377 1.00 86.31 91 ASP A O 1
ATOM 668 N N . VAL A 1 92 ? -3.259 -14.218 -2.501 1.00 88.44 92 VAL A N 1
ATOM 669 C CA . VAL A 1 92 ? -2.859 -12.812 -2.328 1.00 88.44 92 VAL A CA 1
ATOM 670 C C . VAL A 1 92 ? -4.063 -11.952 -1.946 1.00 88.44 92 VAL A C 1
ATOM 672 O O . VAL A 1 92 ? -3.960 -11.082 -1.082 1.00 88.44 92 VAL A O 1
ATOM 675 N N . LEU A 1 93 ? -5.212 -12.196 -2.579 1.00 87.75 93 LEU A N 1
ATOM 676 C CA . LEU A 1 93 ? -6.461 -11.497 -2.296 1.00 87.75 93 LEU A CA 1
ATOM 677 C C . LEU A 1 93 ? -6.989 -11.835 -0.909 1.00 87.75 93 LEU A C 1
ATOM 679 O O . LEU A 1 93 ? -7.461 -10.934 -0.221 1.00 87.75 93 LEU A O 1
ATOM 683 N N . GLN A 1 94 ? -6.904 -13.099 -0.492 1.00 88.19 94 GLN A N 1
ATOM 684 C CA . GLN A 1 94 ? -7.318 -13.511 0.843 1.00 88.19 94 GLN A CA 1
ATOM 685 C C . GLN A 1 94 ? -6.463 -12.827 1.915 1.00 88.19 94 GLN A C 1
ATOM 687 O O . GLN A 1 94 ? -7.013 -12.177 2.804 1.00 88.19 94 GLN A O 1
ATOM 692 N N . GLU A 1 95 ? -5.134 -12.889 1.790 1.00 89.94 95 GLU A N 1
ATOM 693 C CA . GLU A 1 95 ? -4.213 -12.253 2.740 1.00 89.94 95 GLU A CA 1
ATOM 694 C C . GLU A 1 95 ? -4.444 -10.736 2.816 1.00 89.94 95 GLU A C 1
ATOM 696 O O . GLU A 1 95 ? -4.587 -10.163 3.900 1.00 89.94 95 GLU A O 1
ATOM 701 N N . LEU A 1 96 ? -4.549 -10.071 1.662 1.00 90.31 96 LEU A N 1
ATOM 702 C CA . LEU A 1 96 ? -4.786 -8.631 1.613 1.00 90.31 96 LEU A CA 1
ATOM 703 C C . LEU A 1 96 ? -6.164 -8.259 2.182 1.00 90.31 96 LEU A C 1
ATOM 705 O O . LEU A 1 96 ? -6.289 -7.252 2.883 1.00 90.31 96 LEU A O 1
ATOM 709 N N . ARG A 1 97 ? -7.195 -9.071 1.922 1.00 89.25 97 ARG A N 1
ATOM 710 C CA . ARG A 1 97 ? -8.537 -8.867 2.472 1.00 89.25 97 ARG A CA 1
ATOM 711 C C . ARG A 1 97 ? -8.518 -8.945 3.988 1.00 89.25 97 ARG A C 1
ATOM 713 O O . ARG A 1 97 ? -9.086 -8.069 4.621 1.00 89.25 97 ARG A O 1
ATOM 720 N N . GLU A 1 98 ? -7.847 -9.922 4.584 1.00 86.44 98 GLU A N 1
ATOM 721 C CA . GLU A 1 98 ? -7.756 -10.035 6.044 1.00 86.44 98 GLU A CA 1
ATOM 722 C C . GLU A 1 98 ? -7.048 -8.827 6.670 1.00 86.44 98 GLU A C 1
ATOM 724 O O . GLU A 1 98 ? -7.543 -8.248 7.643 1.00 86.44 98 GLU A O 1
ATOM 729 N N . LEU A 1 99 ? -5.935 -8.396 6.068 1.00 88.19 99 LEU A N 1
ATOM 730 C CA . LEU A 1 99 ? -5.147 -7.257 6.543 1.00 88.19 99 LEU A CA 1
ATOM 731 C C . LEU A 1 99 ? -5.899 -5.924 6.459 1.00 88.19 99 LEU A C 1
ATOM 733 O O . LEU A 1 99 ? -5.660 -5.048 7.286 1.00 88.19 99 LEU A O 1
ATOM 737 N N . VAL A 1 100 ? -6.801 -5.761 5.487 1.00 89.38 100 VAL A N 1
ATOM 738 C CA . VAL A 1 100 ? -7.526 -4.501 5.256 1.00 89.38 100 VAL A CA 1
ATOM 739 C C . VAL A 1 100 ? -8.942 -4.519 5.845 1.00 89.38 100 VAL A C 1
ATOM 741 O O . VAL A 1 100 ? -9.391 -3.530 6.424 1.00 89.38 100 VAL A O 1
ATOM 744 N N . GLU A 1 101 ? -9.666 -5.633 5.745 1.00 88.25 101 GLU A N 1
ATOM 745 C CA . GLU A 1 101 ? -11.063 -5.744 6.177 1.00 88.25 101 GLU A CA 1
ATOM 746 C C . GLU A 1 101 ? -11.195 -5.715 7.701 1.00 88.25 101 GLU A C 1
ATOM 748 O O . GLU A 1 101 ? -12.069 -5.022 8.227 1.00 88.25 101 GLU A O 1
ATOM 753 N N . ILE A 1 102 ? -10.334 -6.441 8.423 1.00 85.62 102 ILE A N 1
ATOM 754 C CA . ILE A 1 102 ? -10.440 -6.553 9.883 1.00 85.62 102 ILE A CA 1
ATOM 755 C C . ILE A 1 102 ? -10.248 -5.186 10.558 1.00 85.62 102 ILE A C 1
ATOM 757 O O . ILE A 1 102 ? -11.114 -4.815 11.357 1.00 85.62 102 ILE A O 1
ATOM 761 N N . PRO A 1 103 ? -9.202 -4.392 10.250 1.00 85.94 103 PRO A N 1
ATOM 762 C CA . PRO A 1 103 ? -9.005 -3.121 10.939 1.00 85.94 103 PRO A CA 1
ATOM 763 C C . PRO A 1 103 ? -10.043 -2.059 10.571 1.00 85.94 103 PRO A C 1
ATOM 765 O O . PRO A 1 103 ? -10.363 -1.221 11.413 1.00 85.94 103 PRO A O 1
ATOM 768 N N . LEU A 1 104 ? -10.588 -2.098 9.349 1.00 84.81 104 LEU A N 1
ATOM 769 C CA . LEU A 1 104 ? -11.587 -1.126 8.897 1.00 84.81 104 LEU A CA 1
ATOM 770 C C . LEU A 1 104 ? -13.000 -1.462 9.382 1.00 84.81 104 LEU A C 1
ATOM 772 O O . LEU A 1 104 ? -13.717 -0.568 9.822 1.00 84.81 104 LEU A O 1
ATOM 776 N N . LYS A 1 105 ? -13.413 -2.736 9.332 1.00 83.50 105 LYS A N 1
ATOM 777 C CA . LYS A 1 105 ? -14.783 -3.141 9.696 1.00 83.50 105 LYS A CA 1
ATOM 778 C C . LYS A 1 105 ? -14.926 -3.617 11.137 1.00 83.50 105 LYS A C 1
ATOM 780 O O . LYS A 1 105 ? -16.020 -3.543 11.689 1.00 83.50 105 LYS A O 1
ATOM 785 N N . ARG A 1 106 ? -13.867 -4.164 11.742 1.00 83.38 106 ARG A N 1
ATOM 786 C CA . ARG A 1 106 ? -13.913 -4.788 13.079 1.00 83.38 106 ARG A CA 1
ATOM 787 C C . ARG A 1 106 ? -12.740 -4.362 13.979 1.00 83.38 106 ARG A C 1
ATOM 789 O O . ARG A 1 106 ? -12.078 -5.224 14.563 1.00 83.38 106 ARG A O 1
ATOM 796 N N . PRO A 1 107 ? -12.503 -3.050 14.178 1.00 82.62 107 PRO A N 1
ATOM 797 C CA . PRO A 1 107 ? -11.408 -2.567 15.024 1.00 82.62 107 PRO A CA 1
ATOM 798 C C . PRO A 1 107 ? -11.527 -3.022 16.489 1.00 82.62 107 PRO A C 1
ATOM 800 O O . PRO A 1 107 ? -10.525 -3.122 17.195 1.00 82.62 107 PRO A O 1
ATOM 803 N N . GLU A 1 108 ? -12.737 -3.327 16.963 1.00 84.56 108 GLU A N 1
ATOM 804 C CA . GLU A 1 108 ? -12.959 -3.822 18.324 1.00 84.56 108 GLU A CA 1
ATOM 805 C C . GLU A 1 108 ? -12.339 -5.198 18.577 1.00 84.56 108 GLU A C 1
ATOM 807 O O . GLU A 1 108 ? -11.847 -5.446 19.677 1.00 84.56 108 GLU A O 1
ATOM 812 N N . LEU A 1 109 ? -12.305 -6.075 17.566 1.00 84.19 109 LEU A N 1
ATOM 813 C CA . LEU A 1 109 ? -11.683 -7.395 17.696 1.00 84.19 109 LEU A CA 1
ATOM 814 C C . LEU A 1 109 ? -10.178 -7.269 17.941 1.00 84.19 109 LEU A C 1
ATOM 816 O O . LEU A 1 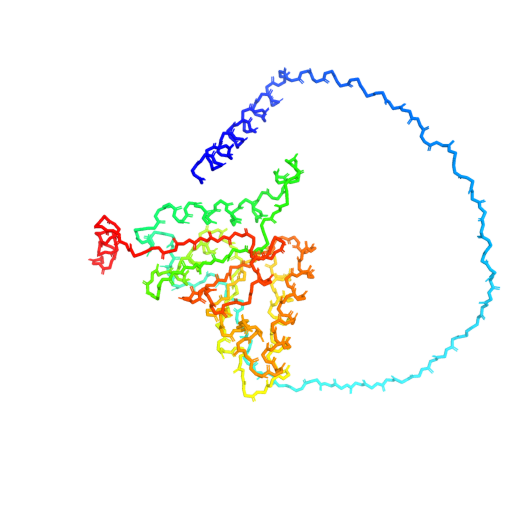109 ? -9.645 -7.930 18.829 1.00 84.19 109 LEU A O 1
ATOM 820 N N . LEU A 1 110 ? -9.507 -6.367 17.221 1.00 82.25 110 LEU A N 1
ATOM 821 C CA . LEU A 1 110 ? -8.079 -6.097 17.410 1.00 82.25 110 LEU A CA 1
ATOM 822 C C . LEU A 1 110 ? -7.795 -5.567 18.819 1.00 82.25 110 LEU A C 1
ATOM 824 O O . LEU A 1 110 ? -6.897 -6.066 19.494 1.00 82.25 110 LEU A O 1
ATOM 828 N N . LYS A 1 111 ? -8.626 -4.635 19.307 1.00 83.75 111 LYS A N 1
ATOM 829 C CA . LYS A 1 111 ? -8.514 -4.101 20.674 1.00 83.75 111 LYS A CA 1
ATOM 830 C C . LYS A 1 111 ? -8.697 -5.182 21.740 1.00 83.75 111 LYS A C 1
ATOM 832 O O . LYS A 1 111 ? -7.914 -5.226 22.683 1.00 83.75 111 LYS A O 1
ATOM 837 N N . LYS A 1 112 ? -9.696 -6.061 21.595 1.00 85.31 112 LYS A N 1
ATOM 838 C CA . LYS A 1 112 ? -9.934 -7.176 22.532 1.00 85.31 112 LYS A CA 1
ATOM 839 C C . LYS A 1 112 ? -8.774 -8.175 22.557 1.00 85.31 112 LYS A C 1
ATOM 841 O O . LYS A 1 112 ? -8.466 -8.711 23.615 1.00 85.31 112 LYS A O 1
ATOM 846 N N . LEU A 1 113 ? -8.136 -8.406 21.411 1.00 85.38 113 LEU A N 1
ATOM 847 C CA . LEU A 1 113 ? -6.980 -9.296 21.280 1.00 85.38 113 LEU A CA 1
ATOM 848 C C . LEU A 1 113 ? -5.650 -8.629 21.678 1.00 85.38 113 LEU A C 1
ATOM 850 O O . LEU A 1 113 ? -4.627 -9.306 21.715 1.00 85.38 113 LEU A O 1
ATOM 854 N N . GLY A 1 114 ? -5.645 -7.323 21.968 1.00 83.19 114 GLY A N 1
ATOM 855 C CA . GLY A 1 114 ? -4.424 -6.568 22.263 1.00 83.19 114 GLY A CA 1
ATOM 856 C C . GLY A 1 114 ? -3.477 -6.449 21.065 1.00 83.19 114 GLY A C 1
ATOM 857 O O . GLY A 1 114 ? -2.277 -6.267 21.253 1.00 83.19 114 GLY A O 1
ATOM 858 N N . LEU A 1 115 ? -4.002 -6.585 19.844 1.00 82.81 115 LEU A N 1
ATOM 859 C CA . LEU A 1 115 ? -3.234 -6.497 18.608 1.00 82.81 115 LEU A CA 1
ATOM 860 C C . LEU A 1 115 ? -3.329 -5.086 18.031 1.00 82.81 115 LEU A C 1
ATOM 862 O O . LEU A 1 115 ? -4.409 -4.494 17.968 1.00 82.81 115 LEU A O 1
ATOM 866 N N . GLU A 1 116 ? -2.200 -4.562 17.564 1.00 79.38 116 GLU A N 1
ATOM 867 C CA . GLU A 1 116 ? -2.191 -3.315 16.810 1.00 79.38 116 GLU A CA 1
ATOM 868 C C . GLU A 1 116 ? -2.616 -3.572 15.356 1.00 79.38 116 GLU A C 1
ATOM 870 O O . GLU A 1 116 ? -2.178 -4.557 14.752 1.00 79.38 116 GLU A O 1
ATOM 875 N N . PRO A 1 117 ? -3.481 -2.720 14.777 1.00 81.69 117 PRO A N 1
ATOM 876 C CA . PRO A 1 117 ? -3.838 -2.835 13.371 1.00 81.69 117 PRO A CA 1
ATOM 877 C C . PRO A 1 117 ? -2.606 -2.599 12.481 1.00 81.69 117 PRO A C 1
ATOM 879 O O . PRO A 1 117 ? -1.808 -1.706 12.791 1.00 81.69 117 PRO A O 1
ATOM 882 N N . PRO A 1 118 ? -2.477 -3.326 11.352 1.00 82.38 118 PRO A N 1
ATOM 883 C CA . PRO A 1 118 ? -1.472 -3.011 10.346 1.00 82.38 118 PRO A CA 1
ATOM 884 C C . PRO A 1 118 ? -1.691 -1.584 9.843 1.00 82.38 118 PRO A C 1
ATOM 886 O O . PRO A 1 118 ? -2.825 -1.141 9.637 1.00 82.38 118 PRO A O 1
ATOM 889 N N . ARG A 1 119 ? -0.594 -0.847 9.676 1.00 83.12 119 ARG A N 1
ATOM 890 C CA . ARG A 1 119 ? -0.630 0.569 9.270 1.00 83.12 119 ARG A CA 1
ATOM 891 C C . ARG A 1 119 ? -0.464 0.714 7.773 1.00 83.12 119 ARG A C 1
ATOM 893 O O . ARG A 1 119 ? -1.171 1.495 7.132 1.00 83.12 119 ARG A O 1
ATOM 900 N N . GLY A 1 120 ? 0.460 -0.071 7.236 1.00 90.94 120 GLY A N 1
ATOM 901 C CA . GLY A 1 120 ? 0.818 -0.063 5.842 1.00 90.94 120 GLY A CA 1
ATOM 902 C C . GLY A 1 120 ? 1.032 -1.473 5.319 1.00 90.94 120 GLY A C 1
ATOM 903 O O . GLY A 1 120 ? 1.698 -2.287 5.954 1.00 90.94 120 GLY A O 1
ATOM 904 N N . VAL A 1 121 ? 0.533 -1.746 4.119 1.00 93.81 121 VAL A N 1
ATOM 905 C CA . VAL A 1 121 ? 0.875 -2.968 3.384 1.00 93.81 121 VAL A CA 1
ATOM 906 C C . VAL A 1 121 ? 1.594 -2.585 2.097 1.00 93.81 121 VAL A C 1
ATOM 908 O O . VAL A 1 121 ? 1.094 -1.783 1.308 1.00 93.81 121 VAL A O 1
ATOM 911 N N . LEU A 1 122 ? 2.776 -3.157 1.883 1.00 95.38 122 LEU A N 1
ATOM 912 C CA . LEU A 1 122 ? 3.553 -2.981 0.664 1.00 95.38 122 LEU A CA 1
ATOM 913 C C . LEU A 1 122 ? 3.285 -4.145 -0.299 1.00 95.38 122 LEU A C 1
ATOM 915 O O . LEU A 1 122 ? 3.551 -5.307 0.001 1.00 95.38 122 LEU A O 1
ATOM 919 N N . LEU A 1 123 ? 2.770 -3.826 -1.478 1.00 96.06 123 LEU A N 1
ATOM 920 C CA . LEU A 1 123 ? 2.543 -4.739 -2.586 1.00 96.06 123 LEU A CA 1
ATOM 921 C C . LEU A 1 123 ? 3.787 -4.739 -3.478 1.00 96.06 123 LEU A C 1
ATOM 923 O O . LEU A 1 123 ? 4.124 -3.738 -4.114 1.00 96.06 123 LEU A O 1
ATOM 927 N N . VAL A 1 124 ? 4.463 -5.879 -3.548 1.00 95.62 124 VAL A N 1
ATOM 928 C CA . VAL A 1 124 ? 5.730 -6.035 -4.267 1.00 95.62 124 VAL A CA 1
ATOM 929 C C . VAL A 1 124 ? 5.540 -7.004 -5.419 1.00 95.62 124 VAL A C 1
ATOM 931 O O . VAL A 1 124 ? 4.977 -8.077 -5.242 1.00 95.62 124 VAL A O 1
ATOM 934 N N . GLY A 1 125 ? 6.036 -6.678 -6.608 1.00 94.19 125 GLY A N 1
ATOM 935 C CA . GLY A 1 125 ? 6.124 -7.669 -7.682 1.00 94.19 125 GLY A CA 1
ATOM 936 C C . GLY A 1 125 ? 6.418 -7.055 -9.042 1.00 94.19 125 GLY A C 1
ATOM 937 O O . GLY A 1 125 ? 6.473 -5.836 -9.142 1.00 94.19 125 GLY A O 1
ATOM 938 N N . PRO A 1 126 ? 6.536 -7.856 -10.107 1.00 92.00 126 PRO A N 1
ATOM 939 C CA . PRO A 1 126 ? 6.746 -7.350 -11.462 1.00 92.00 126 PRO A CA 1
ATOM 940 C C . PRO A 1 126 ? 5.621 -6.411 -11.936 1.00 92.00 126 PRO A C 1
ATOM 942 O O . PRO A 1 126 ? 4.489 -6.514 -11.449 1.00 92.00 126 PRO A O 1
ATOM 945 N N . PRO A 1 127 ? 5.882 -5.511 -12.897 1.00 90.38 127 PRO A N 1
ATOM 946 C CA . PRO A 1 127 ? 4.821 -4.723 -13.520 1.00 90.38 127 PRO A CA 1
ATOM 947 C C . PRO A 1 127 ? 3.806 -5.638 -14.225 1.00 90.38 127 PRO A C 1
ATOM 949 O O . PRO A 1 127 ? 4.150 -6.719 -14.700 1.00 90.38 127 PRO A O 1
ATOM 952 N N . GLY A 1 128 ? 2.542 -5.210 -14.283 1.00 88.00 128 GLY A N 1
ATOM 953 C CA . GLY A 1 128 ? 1.475 -5.959 -14.961 1.00 88.00 128 GLY A CA 1
ATOM 954 C C . GLY A 1 128 ? 0.869 -7.124 -14.167 1.00 88.00 128 GLY A C 1
ATOM 955 O O . GLY A 1 128 ? -0.005 -7.806 -14.684 1.00 88.00 128 GLY A O 1
ATOM 956 N N . THR A 1 129 ? 1.260 -7.338 -12.905 1.00 89.44 129 THR A N 1
ATOM 957 C CA . THR A 1 129 ? 0.655 -8.367 -12.031 1.00 89.44 129 THR A CA 1
ATOM 958 C C . THR A 1 129 ? -0.642 -7.930 -11.342 1.00 89.44 129 THR A C 1
ATOM 960 O O . THR A 1 129 ? -1.147 -8.639 -10.483 1.00 89.44 129 THR A O 1
ATOM 963 N N . GLY A 1 130 ? -1.191 -6.760 -11.685 1.00 89.56 130 GLY A N 1
ATOM 964 C CA . GLY A 1 130 ? -2.498 -6.326 -11.184 1.00 89.56 130 GLY A CA 1
ATOM 965 C C . GLY A 1 130 ? -2.508 -5.718 -9.777 1.00 89.56 130 GLY A C 1
ATOM 966 O O . GLY A 1 130 ? -3.572 -5.667 -9.169 1.00 89.56 130 GLY A O 1
ATOM 967 N N . LYS A 1 131 ? -1.377 -5.219 -9.254 1.00 93.31 131 LYS A N 1
ATOM 968 C CA . LYS A 1 131 ? -1.299 -4.547 -7.934 1.00 93.31 131 LYS A CA 1
ATOM 969 C C . LYS A 1 131 ? -2.301 -3.389 -7.792 1.00 93.31 131 LYS A C 1
ATOM 971 O O . LYS A 1 131 ? -3.114 -3.382 -6.871 1.00 93.31 131 LYS A O 1
ATOM 976 N N . THR A 1 132 ? -2.288 -2.457 -8.745 1.00 91.31 132 THR A N 1
ATOM 977 C CA . THR A 1 132 ? -3.180 -1.284 -8.795 1.00 91.31 132 THR A CA 1
ATOM 978 C C . THR A 1 132 ? -4.648 -1.688 -8.927 1.00 91.31 132 THR A C 1
ATOM 980 O O . THR A 1 132 ? -5.503 -1.196 -8.190 1.00 91.31 132 THR A O 1
ATOM 983 N N . LEU A 1 133 ? -4.938 -2.643 -9.820 1.00 90.88 133 LEU A N 1
ATOM 984 C CA . LEU A 1 133 ? -6.286 -3.180 -10.021 1.00 90.88 133 LEU A CA 1
ATOM 985 C C . LEU A 1 133 ? -6.815 -3.850 -8.748 1.00 90.88 133 LEU A C 1
ATOM 987 O O . LEU A 1 133 ? -7.958 -3.625 -8.359 1.00 90.88 133 LEU A O 1
ATOM 991 N N . THR A 1 134 ? -5.969 -4.629 -8.075 1.00 91.69 134 THR A N 1
ATOM 992 C CA . THR A 1 134 ? -6.304 -5.339 -6.838 1.00 91.69 134 THR A CA 1
ATOM 993 C C . THR A 1 134 ? -6.664 -4.368 -5.721 1.00 91.69 134 THR A C 1
ATOM 995 O O . THR A 1 134 ? -7.704 -4.530 -5.088 1.00 91.69 134 THR A O 1
ATOM 998 N N . ALA A 1 135 ? -5.855 -3.328 -5.503 1.00 92.00 135 ALA A N 1
ATOM 999 C CA . ALA A 1 135 ? -6.121 -2.338 -4.462 1.00 92.00 135 ALA A CA 1
ATOM 1000 C C . ALA A 1 135 ? -7.442 -1.585 -4.696 1.00 92.00 135 ALA A C 1
ATOM 1002 O O . ALA A 1 135 ? -8.233 -1.424 -3.766 1.00 92.00 135 ALA A O 1
ATOM 1003 N N . ARG A 1 136 ? -7.706 -1.170 -5.942 1.00 91.62 136 ARG A N 1
ATOM 1004 C CA . ARG A 1 136 ? -8.963 -0.505 -6.319 1.00 91.62 136 ARG A CA 1
ATOM 1005 C C . ARG A 1 136 ? -10.170 -1.426 -6.127 1.00 91.62 136 ARG A C 1
ATOM 1007 O O . ARG A 1 136 ? -11.161 -1.023 -5.524 1.00 91.62 136 ARG A O 1
ATOM 1014 N N . SER A 1 137 ? -10.063 -2.666 -6.600 1.00 91.06 137 SER A N 1
ATOM 1015 C CA . SER A 1 137 ? -11.144 -3.655 -6.516 1.00 91.06 137 SER A CA 1
ATOM 1016 C C . SER A 1 137 ? -11.457 -4.036 -5.071 1.00 91.06 137 SER A C 1
ATOM 1018 O O . SER A 1 137 ? -12.620 -4.191 -4.708 1.00 91.06 137 SER A O 1
ATOM 1020 N N . LEU A 1 138 ? -10.428 -4.127 -4.223 1.00 90.81 138 LEU A N 1
ATOM 1021 C CA . LEU A 1 138 ? -10.588 -4.367 -2.793 1.00 90.81 138 LEU A CA 1
ATOM 1022 C C . LEU A 1 138 ? -11.321 -3.214 -2.102 1.00 90.81 138 LEU A C 1
ATOM 1024 O O . LEU A 1 138 ? -12.229 -3.462 -1.316 1.00 90.81 138 LEU A O 1
ATOM 1028 N N . ALA A 1 139 ? -10.961 -1.962 -2.393 1.00 91.31 139 ALA A N 1
ATOM 1029 C CA . ALA A 1 139 ? -11.647 -0.812 -1.806 1.00 91.31 139 ALA A CA 1
ATOM 1030 C C . ALA A 1 139 ? -13.137 -0.792 -2.175 1.00 91.31 139 ALA A C 1
ATOM 1032 O O . ALA A 1 139 ? -13.990 -0.577 -1.310 1.00 91.31 139 ALA A O 1
ATOM 1033 N N . HIS A 1 140 ? -13.439 -1.088 -3.443 1.00 89.88 140 HIS A N 1
ATOM 1034 C CA . HIS A 1 140 ? -14.804 -1.200 -3.941 1.00 89.88 140 HIS A CA 1
ATOM 1035 C C . HIS A 1 140 ? -15.576 -2.345 -3.260 1.00 89.88 140 HIS A C 1
ATOM 1037 O O . HIS A 1 140 ? -16.691 -2.128 -2.795 1.00 89.88 140 HIS A O 1
ATOM 1043 N N . ASP A 1 141 ? -14.986 -3.543 -3.142 1.00 88.88 141 ASP A N 1
ATOM 1044 C CA . ASP A 1 141 ? -15.605 -4.700 -2.464 1.00 88.88 141 ASP A CA 1
ATOM 1045 C C . ASP A 1 141 ? -15.867 -4.439 -0.972 1.00 88.88 141 ASP A C 1
ATOM 1047 O O . ASP A 1 141 ? -16.887 -4.847 -0.413 1.00 88.88 141 ASP A O 1
ATOM 1051 N N . LEU A 1 142 ? -14.956 -3.722 -0.310 1.00 89.06 142 LEU A N 1
ATOM 1052 C CA . LEU A 1 142 ? -15.096 -3.370 1.100 1.00 89.06 142 LEU A CA 1
ATOM 1053 C C . LEU A 1 142 ? -16.044 -2.188 1.343 1.00 89.06 142 LEU A C 1
ATOM 1055 O O . LEU A 1 142 ? -16.473 -2.015 2.486 1.00 89.06 142 LEU A O 1
ATOM 1059 N N . GLY A 1 143 ? -16.385 -1.416 0.306 1.00 89.31 143 GLY A N 1
ATOM 1060 C CA . GLY A 1 143 ? -17.239 -0.232 0.406 1.00 89.31 143 GLY A CA 1
ATOM 1061 C C . GLY A 1 143 ? -16.595 0.909 1.198 1.00 89.31 143 GLY A C 1
ATOM 1062 O O . GLY A 1 143 ? -17.290 1.615 1.926 1.00 89.31 143 GLY A O 1
ATOM 1063 N N . VAL A 1 144 ? -15.271 1.053 1.110 1.00 90.88 144 VAL A N 1
ATOM 1064 C CA . VAL A 1 144 ? -14.498 2.079 1.834 1.00 90.88 144 VAL A CA 1
ATOM 1065 C C . VAL A 1 144 ? -14.061 3.190 0.888 1.00 90.88 144 VAL A C 1
ATOM 1067 O O . VAL A 1 144 ? -13.937 2.972 -0.319 1.00 90.88 144 VAL A O 1
ATOM 1070 N N . ASN A 1 145 ? -13.801 4.383 1.425 1.00 92.56 145 ASN A N 1
ATOM 1071 C CA . ASN A 1 145 ? -13.288 5.479 0.609 1.00 92.56 145 ASN A CA 1
ATOM 1072 C C . ASN A 1 145 ? -11.921 5.099 0.028 1.00 92.56 145 ASN A C 1
ATOM 1074 O O . ASN A 1 145 ? -11.108 4.473 0.707 1.00 92.56 145 ASN A O 1
ATOM 1078 N N . TYR A 1 146 ? -11.667 5.463 -1.226 1.00 93.69 146 TYR A N 1
ATOM 1079 C CA . TYR A 1 146 ? -10.430 5.133 -1.927 1.00 93.69 146 TYR A CA 1
ATOM 1080 C C . TYR A 1 146 ? -9.763 6.409 -2.425 1.00 93.69 146 TYR A C 1
ATOM 1082 O O . TYR A 1 146 ? -10.375 7.191 -3.152 1.00 93.69 146 TYR A O 1
ATOM 1090 N N . ILE A 1 147 ? -8.507 6.618 -2.036 1.00 93.31 147 ILE A N 1
ATOM 1091 C CA . ILE A 1 147 ? -7.698 7.736 -2.521 1.00 93.31 147 ILE A CA 1
ATOM 1092 C C . ILE A 1 147 ? -6.412 7.166 -3.097 1.00 93.31 147 ILE A C 1
ATOM 1094 O O . ILE A 1 147 ? -5.604 6.598 -2.366 1.00 93.31 147 ILE A O 1
ATOM 1098 N N . ALA A 1 148 ? -6.218 7.329 -4.403 1.00 92.31 148 ALA A N 1
ATOM 1099 C CA . ALA A 1 148 ? -5.004 6.907 -5.084 1.00 92.31 148 ALA A CA 1
ATOM 1100 C C . ALA A 1 148 ? -4.063 8.088 -5.336 1.00 92.31 148 ALA A C 1
ATOM 1102 O O . ALA A 1 148 ? -4.490 9.194 -5.668 1.00 92.31 148 ALA A O 1
ATOM 1103 N N . ILE A 1 149 ? -2.770 7.821 -5.207 1.00 91.88 149 ILE A N 1
ATOM 1104 C CA . ILE A 1 149 ? -1.673 8.688 -5.610 1.00 91.88 149 ILE A CA 1
ATOM 1105 C C . ILE A 1 149 ? -0.725 7.854 -6.463 1.00 91.88 149 ILE A C 1
ATOM 1107 O O . ILE A 1 149 ? -0.377 6.740 -6.083 1.00 91.88 149 ILE A O 1
ATOM 1111 N N . VAL A 1 150 ? -0.242 8.422 -7.562 1.00 90.81 150 VAL A N 1
ATOM 1112 C CA . VAL A 1 150 ? 0.862 7.857 -8.343 1.00 90.81 150 VAL A CA 1
ATOM 1113 C C . VAL A 1 150 ? 2.142 8.614 -7.990 1.00 90.81 150 VAL A C 1
ATOM 1115 O O . VAL A 1 150 ? 2.156 9.844 -8.004 1.00 90.81 150 VAL A O 1
ATOM 1118 N N . GLY A 1 151 ? 3.216 7.905 -7.639 1.00 86.19 151 GLY A N 1
ATOM 1119 C CA . GLY A 1 151 ? 4.446 8.500 -7.114 1.00 86.19 151 GLY A CA 1
ATOM 1120 C C . GLY A 1 151 ? 5.011 9.644 -7.968 1.00 86.19 151 GLY A C 1
ATOM 1121 O O . GLY A 1 151 ? 5.152 10.763 -7.465 1.00 86.19 151 GLY A O 1
ATOM 1122 N N . PRO A 1 152 ? 5.252 9.427 -9.272 1.00 85.62 152 PRO A N 1
ATOM 1123 C CA . PRO A 1 152 ? 5.683 10.486 -10.184 1.00 85.62 152 PRO A CA 1
ATOM 1124 C C . PRO A 1 152 ? 4.753 11.703 -10.266 1.00 85.62 152 PRO A C 1
ATOM 1126 O O . PRO A 1 152 ? 5.230 12.809 -10.496 1.00 85.62 152 PRO A O 1
ATOM 1129 N N . GLU A 1 153 ? 3.441 11.554 -10.054 1.00 84.06 153 GLU A N 1
ATOM 1130 C CA . GLU A 1 153 ? 2.511 12.692 -10.119 1.00 84.06 153 GLU A CA 1
ATOM 1131 C C . GLU A 1 153 ? 2.681 13.665 -8.952 1.00 84.06 153 GLU A C 1
ATOM 1133 O O . GLU A 1 153 ? 2.350 14.846 -9.075 1.00 84.06 153 GLU A O 1
ATOM 1138 N N . VAL A 1 154 ? 3.161 13.179 -7.806 1.00 81.94 154 VAL A N 1
ATOM 1139 C CA . VAL A 1 154 ? 3.454 14.020 -6.637 1.00 81.94 154 VAL A CA 1
ATOM 1140 C C . VAL A 1 154 ? 4.744 14.797 -6.841 1.00 81.94 154 VAL A C 1
ATOM 1142 O O . VAL A 1 154 ? 4.844 15.931 -6.373 1.00 81.94 154 VAL A O 1
ATOM 1145 N N . LEU A 1 155 ? 5.709 14.213 -7.557 1.00 75.00 155 LEU A N 1
ATOM 1146 C CA . LEU A 1 155 ? 6.946 14.857 -7.993 1.00 75.00 155 LEU A CA 1
ATOM 1147 C C . LEU A 1 155 ? 6.638 15.859 -9.122 1.00 75.00 155 LEU A C 1
ATOM 1149 O O . LEU A 1 155 ? 7.041 15.698 -10.270 1.00 75.00 155 LEU A O 1
ATOM 1153 N N . GLY A 1 156 ? 5.857 16.893 -8.807 1.00 66.56 156 GLY A N 1
ATOM 1154 C CA . GLY A 1 156 ? 5.566 17.991 -9.722 1.00 66.56 156 GLY A CA 1
ATOM 1155 C C . GLY A 1 156 ? 6.814 18.819 -10.058 1.00 66.56 156 GLY A C 1
ATOM 1156 O O . GLY A 1 156 ? 7.913 18.582 -9.561 1.00 66.56 156 GLY A O 1
ATOM 1157 N N . LYS A 1 157 ? 6.638 19.866 -10.873 1.00 60.03 157 LYS A N 1
ATOM 1158 C CA . LYS A 1 157 ? 7.731 20.791 -11.241 1.00 60.03 157 LYS A CA 1
ATOM 1159 C C . LYS A 1 157 ? 8.265 21.612 -10.056 1.00 60.03 157 LYS A C 1
ATOM 1161 O O . LYS A 1 157 ? 9.366 22.149 -10.148 1.00 60.03 157 LYS A O 1
ATOM 1166 N N . TYR A 1 158 ? 7.495 21.724 -8.971 1.00 64.38 158 TYR A N 1
ATOM 1167 C CA . TYR A 1 158 ? 7.823 22.529 -7.796 1.00 64.38 158 TYR A CA 1
ATOM 1168 C C . TYR A 1 158 ? 7.835 21.675 -6.523 1.00 64.38 158 TYR A C 1
ATOM 1170 O O . TYR A 1 158 ? 6.835 21.090 -6.119 1.00 64.38 158 TYR A O 1
ATOM 1178 N N . TYR A 1 159 ? 8.984 21.633 -5.853 1.00 67.88 159 TYR A N 1
ATOM 1179 C CA . TYR A 1 159 ? 9.251 20.673 -4.779 1.00 67.88 159 TYR A CA 1
ATOM 1180 C C . TYR A 1 159 ? 8.483 20.921 -3.470 1.00 67.88 159 TYR A C 1
ATOM 1182 O O . TYR A 1 159 ? 8.117 19.969 -2.788 1.00 67.88 159 TYR A O 1
ATOM 1190 N N . GLY A 1 160 ? 8.181 22.179 -3.124 1.00 76.38 160 GLY A N 1
ATOM 1191 C CA . GLY A 1 160 ? 7.357 22.489 -1.942 1.00 76.38 160 GLY A CA 1
ATOM 1192 C C . GLY A 1 160 ? 5.889 22.071 -2.100 1.00 76.38 160 GLY A C 1
ATOM 1193 O O . GLY A 1 160 ? 5.201 21.806 -1.117 1.00 76.38 160 GLY A O 1
ATOM 1194 N N . GLU A 1 161 ? 5.421 21.963 -3.344 1.00 82.12 161 GLU A N 1
ATOM 1195 C CA . GLU A 1 161 ? 4.066 21.525 -3.675 1.00 82.12 161 GLU A CA 1
ATOM 1196 C C . GLU A 1 161 ? 3.890 20.021 -3.421 1.00 82.12 161 GLU A C 1
ATOM 1198 O O . GLU A 1 161 ? 2.847 19.600 -2.927 1.00 82.12 161 GLU A O 1
ATOM 1203 N N . ALA A 1 162 ? 4.934 19.221 -3.668 1.00 84.31 162 ALA A N 1
ATOM 1204 C CA . ALA A 1 162 ? 4.935 17.776 -3.443 1.00 84.31 162 ALA A CA 1
ATOM 1205 C C . ALA A 1 162 ? 4.672 17.412 -1.968 1.00 84.31 162 ALA A C 1
ATOM 1207 O O . ALA A 1 162 ? 3.816 16.578 -1.665 1.00 84.31 162 ALA A O 1
ATOM 1208 N N . GLU A 1 163 ? 5.363 18.079 -1.036 1.00 86.06 163 GLU A N 1
ATOM 1209 C CA . GLU A 1 163 ? 5.186 17.862 0.407 1.00 86.06 163 GLU A CA 1
ATOM 1210 C C . GLU A 1 163 ? 3.787 18.266 0.883 1.00 86.06 163 GLU A C 1
ATOM 1212 O O . GLU A 1 163 ? 3.136 17.520 1.625 1.00 86.06 163 GLU A O 1
ATOM 1217 N N . ALA A 1 164 ? 3.309 19.433 0.439 1.00 87.31 164 ALA A N 1
ATOM 1218 C CA . ALA A 1 164 ? 1.975 19.924 0.765 1.00 87.31 164 ALA A CA 1
ATOM 1219 C C . ALA A 1 164 ? 0.886 18.995 0.209 1.00 87.31 164 ALA A C 1
ATOM 1221 O O . ALA A 1 164 ? -0.092 18.705 0.899 1.00 87.31 164 ALA A O 1
ATOM 1222 N N . ARG A 1 165 ? 1.080 18.467 -1.005 1.00 87.38 165 ARG A N 1
ATOM 1223 C CA . ARG A 1 165 ? 0.157 17.530 -1.650 1.00 87.38 165 ARG A CA 1
ATOM 1224 C C . ARG A 1 165 ? 0.085 16.197 -0.913 1.00 87.38 165 ARG A C 1
ATOM 1226 O O . ARG A 1 165 ? -1.023 15.719 -0.679 1.00 87.38 165 ARG A O 1
ATOM 1233 N N . LEU A 1 166 ? 1.223 15.627 -0.495 1.00 88.56 166 LEU A N 1
ATOM 1234 C CA . LEU A 1 166 ? 1.226 14.422 0.345 1.00 88.56 166 LEU A CA 1
ATOM 1235 C C . LEU A 1 166 ? 0.458 14.663 1.640 1.00 88.56 166 LEU A C 1
ATOM 1237 O O . LEU A 1 166 ? -0.457 13.908 1.956 1.00 88.56 166 LEU A O 1
ATOM 1241 N N . ARG A 1 167 ? 0.773 15.745 2.360 1.00 89.69 167 ARG A N 1
ATOM 1242 C CA . ARG A 1 167 ? 0.075 16.078 3.606 1.00 89.69 167 ARG A CA 1
ATOM 1243 C C . ARG A 1 167 ? -1.433 16.220 3.391 1.00 89.69 167 ARG A C 1
ATOM 1245 O O . ARG A 1 167 ? -2.203 15.596 4.113 1.00 89.69 167 ARG A O 1
ATOM 1252 N N . GLY A 1 168 ? -1.842 16.958 2.361 1.00 89.88 168 GLY A N 1
ATOM 1253 C CA . GLY A 1 168 ? -3.250 17.164 2.034 1.00 89.88 168 GLY A CA 1
ATOM 1254 C C . GLY A 1 168 ? -3.988 15.871 1.680 1.00 89.88 168 GLY A C 1
ATOM 1255 O O . GLY A 1 168 ? -5.157 15.728 2.028 1.00 89.88 168 GLY A O 1
ATOM 1256 N N . VAL A 1 169 ? -3.337 14.901 1.028 1.00 90.44 169 VAL A N 1
ATOM 1257 C CA . VAL A 1 169 ? -3.967 13.595 0.765 1.00 90.44 169 VAL A CA 1
ATOM 1258 C C . VAL A 1 169 ? -4.188 12.822 2.059 1.00 90.44 169 VAL A C 1
ATOM 1260 O O . VAL A 1 169 ? -5.285 12.309 2.272 1.00 90.44 169 VAL A O 1
ATOM 1263 N N . PHE A 1 170 ? -3.185 12.764 2.933 1.00 90.00 170 PHE A N 1
ATOM 1264 C CA . PHE A 1 170 ? -3.332 12.100 4.224 1.00 90.00 170 PHE A CA 1
ATOM 1265 C C . PHE A 1 170 ? -4.424 12.784 5.066 1.00 90.00 170 PHE A C 1
ATOM 1267 O O . PHE A 1 170 ? -5.321 12.110 5.553 1.00 90.00 170 PHE A O 1
ATOM 1274 N N . GLU A 1 171 ? -4.462 14.114 5.144 1.00 90.38 171 GLU A N 1
ATOM 1275 C CA . GLU A 1 171 ? -5.541 14.846 5.831 1.00 90.38 171 GLU A CA 1
ATOM 1276 C C . GLU A 1 171 ? -6.934 14.543 5.250 1.00 90.38 171 GLU A C 1
ATOM 1278 O O . GLU A 1 171 ? -7.875 14.268 5.998 1.00 90.38 171 GLU A O 1
ATOM 1283 N N . LYS A 1 172 ? -7.076 14.521 3.918 1.00 90.81 172 LYS A N 1
ATOM 1284 C CA . LYS A 1 172 ? -8.323 14.101 3.258 1.00 90.81 172 LYS A CA 1
ATOM 1285 C C . LYS A 1 172 ? -8.708 12.668 3.629 1.00 90.81 172 LYS A C 1
ATOM 1287 O O . LYS A 1 172 ? -9.879 12.419 3.897 1.00 90.81 172 LYS A O 1
ATOM 1292 N N . ALA A 1 173 ? -7.745 11.750 3.673 1.00 91.25 173 ALA A N 1
ATOM 1293 C CA . ALA A 1 173 ? -7.982 10.358 4.039 1.00 91.25 173 ALA A CA 1
ATOM 1294 C C . ALA A 1 173 ? -8.464 10.210 5.490 1.00 91.25 173 ALA A C 1
ATOM 1296 O O . ALA A 1 173 ? -9.397 9.451 5.738 1.00 91.25 173 ALA A O 1
ATOM 1297 N N . ALA A 1 174 ? -7.886 10.966 6.434 1.00 89.06 174 ALA A N 1
ATOM 1298 C CA . ALA A 1 174 ? -8.364 11.012 7.822 1.00 89.06 174 ALA A CA 1
ATOM 1299 C C . ALA A 1 174 ? -9.817 11.492 7.905 1.00 89.06 174 ALA A C 1
ATOM 1301 O O . ALA A 1 174 ? -10.632 10.878 8.590 1.00 89.06 174 ALA A O 1
ATOM 1302 N N . ASN A 1 175 ? -10.150 12.564 7.185 1.00 90.19 175 ASN A N 1
ATOM 1303 C CA . ASN A 1 175 ? -11.505 13.118 7.174 1.00 90.19 175 ASN A CA 1
ATOM 1304 C C . ASN A 1 175 ? -12.519 12.195 6.480 1.00 90.19 175 ASN A C 1
ATOM 1306 O O . ASN A 1 175 ? -13.711 12.264 6.768 1.00 90.19 175 ASN A O 1
ATOM 1310 N N . ALA A 1 176 ? -12.047 11.330 5.581 1.00 90.56 176 ALA A N 1
ATOM 1311 C CA . ALA A 1 176 ? -12.842 10.347 4.859 1.00 90.56 176 ALA A CA 1
ATOM 1312 C C . ALA A 1 176 ? -12.770 8.938 5.482 1.00 90.56 176 ALA A C 1
ATOM 1314 O O . ALA A 1 176 ? -13.070 7.960 4.802 1.00 90.56 176 ALA A O 1
ATOM 1315 N N . ALA A 1 177 ? -12.360 8.775 6.744 1.00 87.94 177 ALA A N 1
ATOM 1316 C CA . ALA A 1 177 ? -12.344 7.454 7.374 1.00 87.94 177 ALA A CA 1
ATOM 1317 C C . ALA A 1 177 ? -13.768 6.830 7.415 1.00 87.94 177 ALA A C 1
ATOM 1319 O O . ALA A 1 177 ? -14.719 7.533 7.764 1.00 87.94 177 ALA A O 1
ATOM 1320 N N . PRO A 1 178 ? -13.950 5.529 7.092 1.00 90.62 178 PRO A N 1
ATOM 1321 C CA . PRO A 1 178 ? -12.926 4.543 6.745 1.00 90.62 178 PRO A CA 1
ATOM 1322 C C . PRO A 1 178 ? -12.376 4.719 5.318 1.00 90.62 178 PRO A C 1
ATOM 1324 O O . PRO A 1 178 ? -13.135 4.732 4.347 1.00 90.62 178 PRO A O 1
ATOM 1327 N N . CYS A 1 179 ? -11.048 4.817 5.191 1.00 91.31 179 CYS A N 1
ATOM 1328 C CA . CYS A 1 179 ? -10.374 5.143 3.931 1.00 91.31 179 CYS A CA 1
ATOM 1329 C C . CYS A 1 179 ? -9.173 4.228 3.656 1.00 91.31 179 CYS A C 1
ATOM 1331 O O . CYS A 1 179 ? -8.360 3.948 4.539 1.00 91.31 179 CYS A O 1
ATOM 1333 N N . LEU A 1 180 ? -9.026 3.826 2.396 1.00 92.69 180 LEU A N 1
ATOM 1334 C CA . LEU A 1 180 ? -7.864 3.146 1.845 1.00 92.69 180 LEU A CA 1
ATOM 1335 C C . LEU A 1 180 ? -7.062 4.133 0.993 1.00 92.69 180 LEU A C 1
ATOM 1337 O O . LEU A 1 180 ? -7.535 4.599 -0.046 1.00 92.69 180 LEU A O 1
ATOM 1341 N N . VAL A 1 181 ? -5.850 4.460 1.434 1.00 93.81 181 VAL A N 1
ATOM 1342 C CA . VAL A 1 181 ? -4.908 5.273 0.655 1.00 93.81 181 VAL A CA 1
ATOM 1343 C C . VAL A 1 181 ? -4.034 4.332 -0.155 1.00 93.81 181 VAL A C 1
ATOM 1345 O O . VAL A 1 181 ? -3.382 3.473 0.425 1.00 93.81 181 VAL A O 1
ATOM 1348 N N . PHE A 1 182 ? -4.001 4.477 -1.474 1.00 95.81 182 PHE A N 1
ATOM 1349 C CA . PHE A 1 182 ? -3.150 3.684 -2.353 1.00 95.81 182 PHE A CA 1
ATOM 1350 C C . PHE A 1 182 ? -2.058 4.553 -2.975 1.00 95.81 182 PHE A C 1
ATOM 1352 O O . PHE A 1 182 ? -2.357 5.544 -3.634 1.00 95.81 182 PHE A O 1
ATOM 1359 N N . ILE A 1 183 ? -0.798 4.178 -2.777 1.00 95.06 183 ILE A N 1
ATOM 1360 C CA . ILE A 1 183 ? 0.374 4.854 -3.334 1.00 95.06 183 ILE A CA 1
ATOM 1361 C C . ILE A 1 183 ? 1.006 3.932 -4.375 1.00 95.06 183 ILE A C 1
ATOM 1363 O O . ILE A 1 183 ? 1.677 2.964 -4.023 1.00 95.06 183 ILE A O 1
ATOM 1367 N N . ASP A 1 184 ? 0.800 4.222 -5.653 1.00 93.88 184 ASP A N 1
ATOM 1368 C CA . ASP A 1 184 ? 1.471 3.508 -6.736 1.00 93.88 184 ASP A CA 1
ATOM 1369 C C . ASP A 1 184 ? 2.880 4.056 -6.967 1.00 93.88 184 ASP A C 1
ATOM 1371 O O . ASP A 1 184 ? 3.141 5.237 -6.728 1.00 93.88 184 ASP A O 1
ATOM 1375 N N . GLU A 1 185 ? 3.782 3.205 -7.448 1.00 92.81 185 GLU A N 1
ATOM 1376 C CA . GLU A 1 185 ? 5.189 3.544 -7.710 1.00 92.81 185 GLU A CA 1
ATOM 1377 C C . GLU A 1 185 ? 5.865 4.280 -6.538 1.00 92.81 185 GLU A C 1
ATOM 1379 O O . GLU A 1 185 ? 6.526 5.312 -6.706 1.00 92.81 185 GLU A O 1
ATOM 1384 N N . ILE A 1 186 ? 5.696 3.749 -5.320 1.00 93.94 186 ILE A N 1
ATOM 1385 C CA . ILE A 1 186 ? 6.239 4.366 -4.099 1.00 93.94 186 ILE A CA 1
ATOM 1386 C C . ILE A 1 186 ? 7.769 4.507 -4.130 1.00 93.94 186 ILE A C 1
ATOM 1388 O O . ILE A 1 186 ? 8.312 5.405 -3.490 1.00 93.94 186 ILE A O 1
ATOM 1392 N N . ASP A 1 187 ? 8.471 3.680 -4.909 1.00 92.06 187 ASP A N 1
ATOM 1393 C CA . ASP A 1 187 ? 9.916 3.791 -5.132 1.00 92.06 187 ASP A CA 1
ATOM 1394 C C . ASP A 1 187 ? 10.327 5.116 -5.790 1.00 92.06 187 ASP A C 1
ATOM 1396 O O . ASP A 1 187 ? 11.454 5.561 -5.588 1.00 92.06 187 ASP A O 1
ATOM 1400 N N . SER A 1 188 ? 9.409 5.792 -6.488 1.00 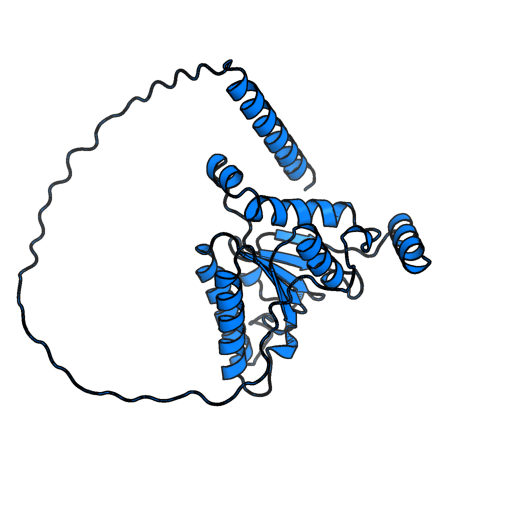89.44 188 SER A N 1
ATOM 1401 C CA . SER A 1 188 ? 9.639 7.150 -6.994 1.00 89.44 188 SER A CA 1
ATOM 1402 C C . SER A 1 188 ? 9.570 8.200 -5.880 1.00 89.44 188 SER A C 1
ATOM 1404 O O . SER A 1 188 ? 10.323 9.165 -5.895 1.00 89.44 188 SER A O 1
ATOM 1406 N N . LEU A 1 189 ? 8.685 8.023 -4.892 1.00 88.56 189 LEU A N 1
ATOM 1407 C CA . LEU A 1 189 ? 8.520 8.965 -3.772 1.00 88.56 189 LEU A CA 1
ATOM 1408 C C . LEU A 1 189 ? 9.569 8.792 -2.682 1.00 88.56 189 LEU A C 1
ATOM 1410 O O . LEU A 1 189 ? 9.924 9.750 -1.994 1.00 88.56 189 LEU A O 1
ATOM 1414 N N . ALA A 1 190 ? 9.988 7.549 -2.470 1.00 90.88 190 ALA A N 1
ATOM 1415 C CA . ALA A 1 190 ? 10.830 7.168 -1.356 1.00 90.88 190 ALA A CA 1
ATOM 1416 C C . ALA A 1 190 ? 12.004 6.278 -1.775 1.00 90.88 190 ALA A C 1
ATOM 1418 O O . ALA A 1 190 ? 12.145 5.161 -1.262 1.00 90.88 190 ALA A O 1
ATOM 1419 N N . PRO A 1 191 ? 12.862 6.760 -2.686 1.00 90.88 191 PRO A N 1
ATOM 1420 C CA . PRO A 1 191 ? 14.049 6.022 -3.069 1.00 90.88 191 PRO A CA 1
ATOM 1421 C C . PRO A 1 191 ? 15.029 5.891 -1.892 1.00 90.88 191 PRO A C 1
ATOM 1423 O O . PRO A 1 191 ? 15.018 6.675 -0.938 1.00 90.88 191 PRO A O 1
ATOM 1426 N N . ASP A 1 192 ? 15.910 4.896 -1.969 1.00 89.44 192 ASP A N 1
ATOM 1427 C CA . ASP A 1 192 ? 16.982 4.673 -1.002 1.00 89.44 192 ASP A CA 1
ATOM 1428 C C . ASP A 1 192 ? 17.882 5.916 -0.880 1.00 89.44 192 ASP A C 1
ATOM 1430 O O . ASP A 1 192 ? 18.633 6.273 -1.794 1.00 89.44 192 ASP A O 1
ATOM 1434 N N . ARG A 1 193 ? 17.849 6.555 0.297 1.00 82.19 193 ARG A N 1
ATOM 1435 C CA . ARG A 1 193 ? 18.618 7.771 0.613 1.00 82.19 193 ARG A CA 1
ATOM 1436 C C . ARG A 1 193 ? 20.125 7.600 0.444 1.00 82.19 193 ARG A C 1
ATOM 1438 O O . ARG A 1 193 ? 20.816 8.605 0.288 1.00 82.19 193 ARG A O 1
ATOM 1445 N N . GLY A 1 194 ? 20.637 6.371 0.530 1.00 79.31 194 GLY A N 1
ATOM 1446 C CA . GLY A 1 194 ? 22.054 6.074 0.330 1.00 79.31 194 GLY A CA 1
ATOM 1447 C C . GLY A 1 194 ? 22.481 6.110 -1.139 1.00 79.31 194 GLY A C 1
ATOM 1448 O O . GLY A 1 194 ? 23.652 6.344 -1.421 1.00 79.31 194 GLY A O 1
ATOM 1449 N N . LYS A 1 195 ? 21.541 5.910 -2.071 1.00 79.62 195 LYS A N 1
ATOM 1450 C CA . LYS A 1 195 ? 21.790 5.857 -3.523 1.00 79.62 195 LYS A CA 1
ATOM 1451 C C . LYS A 1 195 ? 21.420 7.150 -4.249 1.00 79.62 195 LYS A C 1
ATOM 1453 O O . LYS A 1 195 ? 21.687 7.282 -5.438 1.00 79.62 195 LYS A O 1
ATOM 1458 N N . VAL A 1 196 ? 20.802 8.086 -3.536 1.00 80.19 196 VAL A N 1
ATOM 1459 C CA . VAL A 1 196 ? 20.292 9.344 -4.076 1.00 80.19 196 VAL A CA 1
ATOM 1460 C C . VAL A 1 196 ? 21.140 10.515 -3.590 1.00 80.19 196 VAL A C 1
ATOM 1462 O O . VAL A 1 196 ? 21.342 10.710 -2.387 1.00 80.19 196 VAL A O 1
ATOM 1465 N N . GLU A 1 197 ? 21.600 11.344 -4.526 1.00 75.81 197 GLU A N 1
ATOM 1466 C CA . GLU A 1 197 ? 22.345 12.570 -4.213 1.00 75.81 197 GLU A CA 1
ATOM 1467 C C . GLU A 1 197 ? 21.418 13.754 -3.886 1.00 75.81 197 GLU A C 1
ATOM 1469 O O . GLU A 1 197 ? 21.775 14.609 -3.077 1.00 75.81 197 GLU A O 1
ATOM 1474 N N . GLY A 1 198 ? 20.195 13.772 -4.427 1.00 79.44 198 GLY A N 1
ATOM 1475 C CA . GLY A 1 198 ? 19.232 14.857 -4.237 1.00 79.44 198 GLY A CA 1
ATOM 1476 C C . GLY A 1 198 ? 18.765 15.034 -2.786 1.00 79.44 198 GLY A C 1
ATOM 1477 O O . GLY A 1 198 ? 18.131 14.154 -2.203 1.00 79.44 198 GLY A O 1
ATOM 1478 N N . GLU A 1 199 ? 19.005 16.212 -2.202 1.00 81.25 199 GLU A N 1
ATOM 1479 C CA . GLU A 1 199 ? 18.500 16.573 -0.864 1.00 81.25 199 GLU A CA 1
ATOM 1480 C C . GLU A 1 199 ? 16.968 16.625 -0.798 1.00 81.25 199 GLU A C 1
ATOM 1482 O O . GLU A 1 199 ? 16.365 16.383 0.250 1.00 81.25 199 GLU A O 1
ATOM 1487 N N . VAL A 1 200 ? 16.331 16.928 -1.927 1.00 81.06 200 VAL A N 1
ATOM 1488 C CA . VAL A 1 200 ? 14.880 17.089 -2.017 1.00 81.06 200 VAL A CA 1
ATOM 1489 C C . VAL A 1 200 ? 14.156 15.753 -1.883 1.00 81.06 200 VAL A C 1
ATOM 1491 O O . VAL A 1 200 ? 13.226 15.639 -1.089 1.00 81.06 200 VAL A O 1
ATOM 1494 N N . GLU A 1 201 ? 14.618 14.725 -2.592 1.00 83.50 201 GLU A N 1
ATOM 1495 C CA . GLU A 1 201 ? 14.068 13.369 -2.489 1.00 83.50 201 GLU A CA 1
ATOM 1496 C C . GLU A 1 201 ? 14.192 12.852 -1.051 1.00 83.50 201 GLU A C 1
ATOM 1498 O O . GLU A 1 201 ? 13.224 12.354 -0.480 1.00 83.50 201 GLU A O 1
ATOM 1503 N N . LYS A 1 202 ? 15.338 13.092 -0.396 1.00 87.31 202 LYS A N 1
ATOM 1504 C CA . LYS A 1 202 ? 15.546 12.745 1.023 1.00 87.31 202 LYS A CA 1
ATOM 1505 C C . LYS A 1 202 ? 14.535 13.427 1.944 1.00 87.31 202 LYS A C 1
ATOM 1507 O O . LYS A 1 202 ? 14.068 12.805 2.903 1.00 87.31 202 LYS A O 1
ATOM 1512 N N . ARG A 1 203 ? 14.194 14.690 1.670 1.00 87.69 203 ARG A N 1
ATOM 1513 C CA . ARG A 1 203 ? 13.184 15.437 2.432 1.00 87.69 203 ARG A CA 1
ATOM 1514 C C . ARG A 1 203 ? 11.782 14.880 2.200 1.00 87.69 203 ARG A C 1
ATOM 1516 O O . ARG A 1 203 ? 11.049 14.705 3.171 1.00 87.69 203 ARG A O 1
ATOM 1523 N N . LEU A 1 204 ? 11.447 14.511 0.966 1.00 88.44 204 LEU A N 1
ATOM 1524 C CA . LEU A 1 204 ? 10.169 13.877 0.645 1.00 88.44 204 LEU A CA 1
ATOM 1525 C C . LEU A 1 204 ? 10.010 12.531 1.362 1.00 88.44 204 LEU A C 1
ATOM 1527 O O . LEU A 1 204 ? 8.974 12.283 1.979 1.00 88.44 204 LEU A O 1
ATOM 1531 N N . VAL A 1 205 ? 11.064 11.707 1.382 1.00 91.00 205 VAL A N 1
ATOM 1532 C CA . VAL A 1 205 ? 11.068 10.453 2.148 1.00 91.00 205 VAL A CA 1
ATOM 1533 C C . VAL A 1 205 ? 10.849 10.743 3.633 1.00 91.00 205 VAL A C 1
ATOM 1535 O O . VAL A 1 205 ? 10.056 10.071 4.287 1.00 91.00 205 VAL A O 1
ATOM 1538 N N . ALA A 1 206 ? 11.537 11.743 4.195 1.00 90.81 206 ALA A N 1
ATOM 1539 C CA . ALA A 1 206 ? 11.363 12.126 5.595 1.00 90.81 206 ALA A CA 1
ATOM 1540 C C . ALA A 1 206 ? 9.930 12.591 5.897 1.00 90.81 206 ALA A C 1
ATOM 1542 O O . ALA A 1 206 ? 9.377 12.199 6.924 1.00 90.81 206 ALA A O 1
ATOM 1543 N N . GLN A 1 207 ? 9.313 13.348 4.988 1.00 90.69 207 GLN A N 1
ATOM 1544 C CA . GLN A 1 207 ? 7.920 13.765 5.102 1.00 90.69 207 GLN A CA 1
ATOM 1545 C C . GLN A 1 207 ? 6.972 12.561 5.069 1.00 90.69 207 GLN A C 1
ATOM 1547 O O . GLN A 1 207 ? 6.078 12.484 5.907 1.00 90.69 207 GLN A O 1
ATOM 1552 N N . LEU A 1 208 ? 7.176 11.600 4.162 1.00 91.38 208 LEU A N 1
ATOM 1553 C CA . LEU A 1 208 ? 6.360 10.385 4.103 1.00 91.38 208 LEU A CA 1
ATOM 1554 C C . LEU A 1 208 ? 6.503 9.537 5.376 1.00 91.38 208 LEU A C 1
ATOM 1556 O O . LEU A 1 208 ? 5.497 9.084 5.913 1.00 91.38 208 LEU A O 1
ATOM 1560 N N . LEU A 1 209 ? 7.723 9.373 5.905 1.00 91.19 209 LEU A N 1
ATOM 1561 C CA . LEU A 1 209 ? 7.943 8.696 7.190 1.00 91.19 209 LEU A CA 1
ATOM 1562 C C . LEU A 1 209 ? 7.206 9.401 8.332 1.00 91.19 209 LEU A C 1
ATOM 1564 O O . LEU A 1 209 ? 6.517 8.745 9.105 1.00 91.19 209 LEU A O 1
ATOM 1568 N N . GLY A 1 210 ? 7.317 10.730 8.410 1.00 90.38 210 GLY A N 1
ATOM 1569 C CA . GLY A 1 210 ? 6.627 11.523 9.425 1.00 90.38 210 GLY A CA 1
ATOM 1570 C C . GLY A 1 210 ? 5.105 11.433 9.311 1.00 90.38 210 GLY A C 1
ATOM 1571 O O . GLY A 1 210 ? 4.423 11.376 10.330 1.00 90.38 210 GLY A O 1
ATOM 1572 N N . LEU A 1 211 ? 4.568 11.370 8.087 1.00 89.50 211 LEU A N 1
ATOM 1573 C CA . LEU A 1 211 ? 3.140 11.153 7.853 1.00 89.50 211 LEU A CA 1
ATOM 1574 C C . LEU A 1 211 ? 2.708 9.761 8.314 1.00 89.50 211 LEU A C 1
ATOM 1576 O O . LEU A 1 211 ? 1.732 9.680 9.045 1.00 89.50 211 LEU A O 1
ATOM 1580 N N . MET A 1 212 ? 3.440 8.700 7.963 1.00 88.62 212 MET A N 1
ATOM 1581 C CA . MET A 1 212 ? 3.141 7.328 8.403 1.00 88.62 212 MET A CA 1
ATOM 1582 C C . MET A 1 212 ? 3.196 7.187 9.932 1.00 88.62 212 MET A C 1
ATOM 1584 O O . MET A 1 212 ? 2.286 6.613 10.528 1.00 88.62 212 MET A O 1
ATOM 1588 N N . ASP A 1 213 ? 4.220 7.762 10.571 1.00 84.69 213 ASP A N 1
ATOM 1589 C CA . ASP A 1 213 ? 4.389 7.725 12.028 1.00 84.69 213 ASP A CA 1
ATOM 1590 C C . ASP A 1 213 ? 3.311 8.574 12.737 1.00 84.69 213 ASP A C 1
ATOM 1592 O O . ASP A 1 213 ? 2.765 8.171 13.765 1.00 84.69 213 ASP A O 1
ATOM 1596 N N . GLY A 1 214 ? 2.958 9.738 12.178 1.00 77.25 214 GLY A N 1
ATOM 1597 C CA . GLY A 1 214 ? 1.914 10.623 12.706 1.00 77.25 214 GLY A CA 1
ATOM 1598 C C . GLY A 1 214 ? 0.498 10.070 12.523 1.00 77.25 214 GLY A C 1
ATOM 1599 O O . GLY A 1 214 ? -0.357 10.250 13.391 1.00 77.25 214 GLY A O 1
ATOM 1600 N N . PHE A 1 215 ? 0.255 9.331 11.437 1.00 69.00 215 PHE A N 1
ATOM 1601 C CA . PHE A 1 215 ? -1.022 8.664 11.172 1.00 69.00 215 PHE A CA 1
ATOM 1602 C C . PHE A 1 215 ? -1.292 7.460 12.072 1.00 69.00 215 PHE A C 1
ATOM 1604 O O . PHE A 1 215 ? -2.425 6.981 12.110 1.00 69.00 215 PHE A O 1
ATOM 1611 N N . ALA A 1 216 ? -0.304 6.992 12.841 1.00 55.72 216 ALA A N 1
ATOM 1612 C CA . ALA A 1 216 ? -0.466 5.882 13.778 1.00 55.72 216 ALA A CA 1
ATOM 1613 C C . ALA A 1 216 ? -1.600 6.104 14.804 1.00 55.72 216 ALA A C 1
ATOM 1615 O O . ALA A 1 216 ? -2.129 5.144 15.372 1.00 55.72 216 ALA A O 1
ATOM 1616 N N . GLN A 1 217 ? -2.018 7.352 15.027 1.00 59.88 217 GLN A N 1
ATOM 1617 C CA . GLN A 1 217 ? -3.116 7.692 15.935 1.00 59.88 217 GLN A CA 1
ATOM 1618 C C . GLN A 1 217 ? -4.493 7.730 15.252 1.00 59.88 217 GLN A C 1
ATOM 1620 O O . GLN A 1 217 ? -5.514 7.608 15.932 1.00 59.88 217 GLN A O 1
ATOM 1625 N N . THR A 1 218 ? -4.545 7.852 13.923 1.00 67.56 218 THR A N 1
ATOM 1626 C CA . THR A 1 218 ? -5.802 7.928 13.173 1.00 67.56 218 THR A CA 1
ATOM 1627 C C . THR A 1 218 ? -6.372 6.526 12.988 1.00 67.56 218 THR A C 1
ATOM 1629 O O . THR A 1 218 ? -5.786 5.667 12.330 1.00 67.56 218 THR A O 1
ATOM 1632 N N . THR A 1 219 ? -7.531 6.271 13.589 1.00 72.50 219 THR A N 1
ATOM 1633 C CA . THR A 1 219 ? -8.252 5.005 13.417 1.00 72.50 219 THR A CA 1
ATOM 1634 C C . THR A 1 219 ? -9.044 5.022 12.110 1.00 72.50 219 THR A C 1
ATOM 1636 O O . THR A 1 219 ? -9.617 6.042 11.743 1.00 72.50 219 THR A O 1
ATOM 1639 N N . GLY A 1 220 ? -9.077 3.892 11.399 1.00 84.06 220 GLY A N 1
ATOM 1640 C CA . GLY A 1 220 ? -9.887 3.739 10.184 1.00 84.06 220 GLY A CA 1
ATOM 1641 C C . GLY A 1 220 ? -9.216 4.166 8.874 1.00 84.06 220 GLY A C 1
ATOM 1642 O O . GLY A 1 220 ? -9.902 4.252 7.861 1.00 84.06 220 GLY A O 1
ATOM 1643 N N . VAL A 1 221 ? -7.901 4.406 8.856 1.00 89.12 221 VAL A N 1
ATOM 1644 C CA . VAL A 1 221 ? -7.153 4.624 7.608 1.00 89.12 221 VAL A CA 1
ATOM 1645 C C . VAL A 1 221 ? -6.049 3.585 7.470 1.00 89.12 221 VAL A C 1
ATOM 1647 O O . VAL A 1 221 ? -5.291 3.362 8.412 1.00 89.12 221 VAL A O 1
ATOM 1650 N N . ILE A 1 222 ? -5.970 2.959 6.297 1.00 91.19 222 ILE A N 1
ATOM 1651 C CA . ILE A 1 222 ? -4.915 2.005 5.935 1.00 91.19 222 ILE A CA 1
ATOM 1652 C C . ILE A 1 222 ? -4.208 2.508 4.682 1.00 91.19 222 ILE A C 1
ATOM 1654 O O . ILE A 1 222 ? -4.859 2.962 3.737 1.00 91.19 222 ILE A O 1
ATOM 1658 N N . VAL A 1 223 ? -2.879 2.399 4.666 1.00 93.31 223 VAL A N 1
ATOM 1659 C CA . VAL A 1 223 ? -2.058 2.760 3.508 1.00 93.31 223 VAL A CA 1
ATOM 1660 C C . VAL A 1 223 ? -1.615 1.497 2.775 1.00 93.31 223 VAL A C 1
ATOM 1662 O O . VAL A 1 223 ? -0.943 0.633 3.324 1.00 93.31 223 VAL A O 1
ATOM 1665 N N . LEU A 1 224 ? -1.963 1.383 1.505 1.00 94.94 224 LEU A N 1
ATOM 1666 C CA . LEU A 1 224 ? -1.389 0.412 0.588 1.00 94.94 224 LEU A CA 1
ATOM 1667 C C . LEU A 1 224 ? -0.366 1.126 -0.284 1.00 94.94 224 LEU A C 1
ATOM 1669 O O . LEU A 1 224 ? -0.637 2.210 -0.792 1.00 94.94 224 LEU A O 1
ATOM 1673 N N . ALA A 1 225 ? 0.790 0.517 -0.497 1.00 95.69 225 ALA A N 1
ATOM 1674 C CA . ALA A 1 225 ? 1.768 1.026 -1.446 1.00 95.69 225 ALA A CA 1
ATOM 1675 C C . ALA A 1 225 ? 2.175 -0.066 -2.423 1.00 95.69 225 ALA A C 1
ATOM 1677 O O . ALA A 1 225 ? 2.311 -1.213 -2.020 1.00 95.69 225 ALA A O 1
ATOM 1678 N N . ALA A 1 226 ? 2.384 0.265 -3.691 1.00 96.06 226 ALA A N 1
ATOM 1679 C CA . ALA A 1 226 ? 2.850 -0.674 -4.698 1.00 96.06 226 ALA A CA 1
ATOM 1680 C C . ALA A 1 226 ? 4.221 -0.259 -5.226 1.00 96.06 226 ALA A C 1
ATOM 1682 O O . ALA A 1 226 ? 4.472 0.909 -5.512 1.00 96.06 226 ALA A O 1
ATOM 1683 N N . THR A 1 227 ? 5.112 -1.237 -5.377 1.00 95.19 227 THR A N 1
ATOM 1684 C CA . THR A 1 227 ? 6.398 -1.041 -6.047 1.00 95.19 227 THR A CA 1
ATOM 1685 C C . THR A 1 227 ? 6.738 -2.227 -6.935 1.00 95.19 227 THR A C 1
ATOM 1687 O O . THR A 1 227 ? 6.421 -3.386 -6.642 1.00 95.19 227 THR A O 1
ATOM 1690 N N . ASN A 1 228 ? 7.419 -1.922 -8.037 1.00 94.56 228 ASN A N 1
ATOM 1691 C CA . ASN A 1 228 ? 8.041 -2.923 -8.893 1.00 94.56 228 ASN A CA 1
ATOM 1692 C C . ASN A 1 228 ? 9.526 -3.138 -8.553 1.00 94.56 228 ASN A C 1
ATOM 1694 O O . ASN A 1 228 ? 10.146 -4.056 -9.088 1.00 94.56 228 ASN A O 1
ATOM 1698 N N . ARG A 1 229 ? 10.099 -2.296 -7.680 1.00 92.44 229 ARG A N 1
ATOM 1699 C CA . ARG A 1 229 ? 11.526 -2.248 -7.343 1.00 92.44 229 ARG A CA 1
ATOM 1700 C C . ARG A 1 229 ? 11.718 -2.142 -5.822 1.00 92.44 229 ARG A C 1
ATOM 1702 O O . ARG A 1 229 ? 12.136 -1.096 -5.327 1.00 92.44 229 ARG A O 1
ATOM 1709 N N . PRO A 1 230 ? 11.458 -3.217 -5.057 1.00 91.44 230 PRO A N 1
ATOM 1710 C CA . PRO A 1 230 ? 11.586 -3.187 -3.597 1.00 91.44 230 PRO A CA 1
ATOM 1711 C C . PRO A 1 230 ? 13.008 -2.837 -3.121 1.00 91.44 230 PRO A C 1
ATOM 1713 O O . PRO A 1 230 ? 13.161 -2.230 -2.067 1.00 91.44 230 PRO A O 1
ATOM 1716 N N . ASP A 1 231 ? 14.042 -3.161 -3.905 1.00 91.25 231 ASP A N 1
ATOM 1717 C CA . ASP A 1 231 ? 15.454 -2.875 -3.586 1.00 91.25 231 ASP A CA 1
ATOM 1718 C C . ASP A 1 231 ? 15.854 -1.399 -3.771 1.00 91.25 231 ASP A C 1
ATOM 1720 O O . ASP A 1 231 ? 16.960 -0.988 -3.400 1.00 91.25 231 ASP A O 1
ATOM 1724 N N . HIS A 1 232 ? 14.980 -0.609 -4.401 1.00 90.31 232 HIS A N 1
ATOM 1725 C CA . HIS A 1 232 ? 15.149 0.832 -4.580 1.00 90.31 232 HIS A CA 1
ATOM 1726 C C . HIS A 1 232 ? 14.429 1.638 -3.498 1.00 90.31 232 HIS A C 1
ATOM 1728 O O . HIS A 1 232 ? 14.672 2.835 -3.402 1.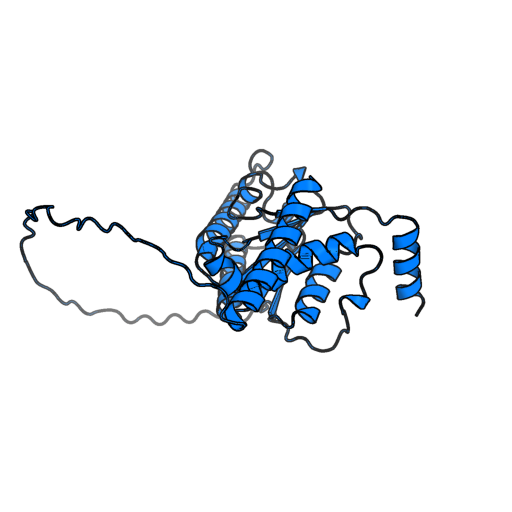00 90.31 232 HIS A O 1
ATOM 1734 N N . LEU A 1 233 ? 13.570 1.006 -2.695 1.00 92.81 233 LEU A N 1
ATOM 1735 C CA . LEU A 1 233 ? 12.791 1.660 -1.650 1.00 92.81 233 LEU A CA 1
ATOM 1736 C C . LEU A 1 233 ? 13.633 1.891 -0.388 1.00 92.81 233 LEU A C 1
ATOM 1738 O O . LEU A 1 233 ? 14.412 1.026 0.015 1.00 92.81 233 LEU A O 1
ATOM 1742 N N . ASP A 1 234 ? 13.420 3.022 0.285 1.00 93.25 234 ASP A N 1
ATOM 1743 C CA . ASP A 1 234 ? 14.035 3.304 1.583 1.00 93.25 234 ASP A CA 1
ATOM 1744 C C . ASP A 1 234 ? 13.710 2.194 2.619 1.00 93.25 234 ASP A C 1
ATOM 1746 O O . ASP A 1 234 ? 12.538 1.964 2.943 1.00 93.25 234 ASP A O 1
ATOM 1750 N N . PRO A 1 235 ? 14.718 1.516 3.209 1.00 91.81 235 PRO A N 1
ATOM 1751 C CA . PRO A 1 235 ? 14.490 0.433 4.169 1.00 91.81 235 PRO A CA 1
ATOM 1752 C C . PRO A 1 235 ? 13.746 0.857 5.442 1.00 91.81 235 PRO A C 1
ATOM 1754 O O . PRO A 1 235 ? 13.162 0.021 6.132 1.00 91.81 235 PRO A O 1
ATOM 1757 N N . ALA A 1 236 ? 13.763 2.144 5.796 1.00 92.06 236 ALA A N 1
ATOM 1758 C CA . ALA A 1 236 ? 13.049 2.666 6.949 1.00 92.06 236 ALA A CA 1
ATOM 1759 C C . ALA A 1 236 ? 11.529 2.591 6.761 1.00 92.06 236 ALA A C 1
ATOM 1761 O O . ALA A 1 236 ? 10.819 2.486 7.760 1.00 92.06 236 ALA A O 1
ATOM 1762 N N . LEU A 1 237 ? 11.024 2.601 5.524 1.00 91.12 237 LEU A N 1
ATOM 1763 C CA . LEU A 1 237 ? 9.597 2.427 5.244 1.00 91.12 237 LEU A CA 1
ATOM 1764 C C . LEU A 1 237 ? 9.094 1.017 5.569 1.00 91.12 237 LEU A C 1
ATOM 1766 O O . LEU A 1 237 ? 7.937 0.868 5.947 1.00 91.12 237 LEU A O 1
ATOM 1770 N N . ARG A 1 238 ? 9.968 0.009 5.487 1.00 91.25 238 ARG A N 1
ATOM 1771 C CA . ARG A 1 238 ? 9.661 -1.417 5.716 1.00 91.25 238 ARG A CA 1
ATOM 1772 C C . ARG A 1 238 ? 9.753 -1.832 7.191 1.00 91.25 238 ARG A C 1
ATOM 1774 O O . ARG A 1 238 ? 9.741 -3.014 7.526 1.00 91.25 238 ARG A O 1
ATOM 1781 N N . ARG A 1 239 ? 9.946 -0.869 8.096 1.00 90.94 239 ARG A N 1
ATOM 1782 C CA . ARG A 1 239 ? 10.066 -1.138 9.535 1.00 90.94 239 ARG A CA 1
ATOM 1783 C C . ARG A 1 239 ? 8.683 -1.308 10.179 1.00 90.94 239 ARG A C 1
ATOM 1785 O O . ARG A 1 239 ? 7.726 -0.684 9.715 1.00 90.94 239 ARG A O 1
ATOM 1792 N N . PRO A 1 240 ? 8.583 -2.086 11.276 1.00 85.19 240 PRO A N 1
ATOM 1793 C CA . PRO A 1 240 ? 7.351 -2.198 12.054 1.00 85.19 240 PRO A CA 1
ATOM 1794 C C . PRO A 1 240 ? 6.758 -0.827 12.407 1.00 85.19 240 PRO A C 1
ATOM 1796 O O . PRO A 1 240 ? 7.498 0.089 12.766 1.00 85.19 240 PRO A O 1
ATOM 1799 N N . GLY A 1 241 ? 5.434 -0.695 12.285 1.00 81.75 241 GLY A N 1
ATOM 1800 C CA . GLY A 1 241 ? 4.705 0.567 12.471 1.00 81.75 241 GLY A CA 1
ATOM 1801 C C . GLY A 1 241 ? 4.509 1.402 11.196 1.00 81.75 241 GLY A C 1
ATOM 1802 O O . GLY A 1 241 ? 3.788 2.394 11.239 1.00 81.75 241 GLY A O 1
ATOM 1803 N N . ARG A 1 242 ? 5.108 1.000 10.064 1.00 90.31 242 ARG A N 1
ATOM 1804 C CA . ARG A 1 242 ? 4.957 1.641 8.743 1.00 90.31 242 ARG A CA 1
ATOM 1805 C C . ARG A 1 242 ? 4.406 0.630 7.739 1.00 90.31 242 ARG A C 1
ATOM 1807 O O . ARG A 1 242 ? 3.279 0.187 7.920 1.00 90.31 242 ARG A O 1
ATOM 1814 N N . PHE A 1 243 ? 5.177 0.234 6.723 1.00 91.31 243 PHE A N 1
ATOM 1815 C CA . PHE A 1 243 ? 4.867 -0.941 5.909 1.00 91.31 243 PHE A CA 1
ATOM 1816 C C . PHE A 1 243 ? 5.416 -2.185 6.599 1.00 91.31 243 PHE A C 1
ATOM 1818 O O . PHE A 1 243 ? 6.492 -2.680 6.279 1.00 91.31 243 PHE A O 1
ATOM 1825 N N . ASP A 1 244 ? 4.686 -2.641 7.609 1.00 85.69 244 ASP A N 1
ATOM 1826 C CA . ASP A 1 244 ? 5.037 -3.797 8.430 1.00 85.69 244 ASP A CA 1
ATOM 1827 C C . ASP A 1 244 ? 4.612 -5.131 7.796 1.00 85.69 244 ASP A C 1
ATOM 1829 O O . ASP A 1 244 ? 5.024 -6.201 8.253 1.00 85.69 244 ASP A O 1
ATOM 1833 N N . ARG A 1 245 ? 3.814 -5.073 6.723 1.00 89.69 245 ARG A N 1
ATOM 1834 C CA . ARG A 1 245 ? 3.399 -6.224 5.917 1.00 89.69 245 ARG A CA 1
ATOM 1835 C C . ARG A 1 245 ? 3.800 -6.060 4.462 1.00 89.69 245 ARG A C 1
ATOM 1837 O O . ARG A 1 245 ? 3.638 -4.992 3.875 1.00 89.69 245 ARG A O 1
ATOM 1844 N N . GLU A 1 246 ? 4.265 -7.155 3.872 1.00 92.69 246 GLU A N 1
ATOM 1845 C CA . GLU A 1 246 ? 4.653 -7.227 2.466 1.00 92.69 246 GLU A CA 1
ATOM 1846 C C . GLU A 1 246 ? 3.948 -8.386 1.780 1.00 92.69 246 GLU A C 1
ATOM 1848 O O . GLU A 1 246 ? 4.088 -9.535 2.197 1.00 92.69 246 GLU A O 1
ATOM 1853 N N . ILE A 1 247 ? 3.242 -8.083 0.695 1.00 93.19 247 ILE A N 1
ATOM 1854 C CA . ILE A 1 247 ? 2.544 -9.078 -0.112 1.00 93.19 247 ILE A CA 1
ATOM 1855 C C . ILE A 1 247 ? 3.199 -9.150 -1.483 1.00 93.19 247 ILE A C 1
ATOM 1857 O O . ILE A 1 247 ? 3.334 -8.149 -2.191 1.00 93.19 247 ILE A O 1
ATOM 1861 N N . HIS A 1 248 ? 3.597 -10.361 -1.868 1.00 92.94 248 HIS A N 1
ATOM 1862 C CA . HIS A 1 248 ? 4.341 -10.605 -3.095 1.00 92.94 248 HIS A CA 1
ATOM 1863 C C . HIS A 1 248 ? 3.421 -11.069 -4.227 1.00 92.94 248 HIS A C 1
ATOM 1865 O O . HIS A 1 248 ? 2.938 -12.201 -4.248 1.00 92.94 248 HIS A O 1
ATOM 1871 N N . PHE A 1 249 ? 3.254 -10.206 -5.222 1.00 93.00 249 PHE A N 1
ATOM 1872 C CA . PHE A 1 249 ? 2.568 -10.487 -6.473 1.00 93.00 249 PHE A CA 1
ATOM 1873 C C . PHE A 1 249 ? 3.524 -11.211 -7.413 1.00 93.00 249 PHE A C 1
ATOM 1875 O O . PHE A 1 249 ? 4.408 -10.610 -8.031 1.00 93.00 249 PHE A O 1
ATOM 1882 N N . ARG A 1 250 ? 3.350 -12.526 -7.507 1.00 89.81 250 ARG A N 1
ATOM 1883 C CA . ARG A 1 250 ? 4.131 -13.384 -8.399 1.00 89.81 250 ARG A CA 1
ATOM 1884 C C . ARG A 1 250 ? 3.543 -13.381 -9.810 1.00 89.81 250 ARG A C 1
ATOM 1886 O O . ARG A 1 250 ? 2.404 -12.980 -10.030 1.00 89.81 250 ARG A O 1
ATOM 1893 N N . VAL A 1 251 ? 4.346 -13.826 -10.775 1.00 89.88 251 VAL A N 1
ATOM 1894 C CA . VAL A 1 251 ? 3.860 -14.090 -12.135 1.00 89.88 251 VAL A CA 1
ATOM 1895 C C . VAL A 1 251 ? 2.827 -15.223 -12.058 1.00 89.88 251 VAL A C 1
ATOM 1897 O O . VAL A 1 251 ? 3.126 -16.236 -11.420 1.00 89.88 251 VAL A O 1
ATOM 1900 N N . PRO A 1 252 ? 1.640 -15.079 -12.677 1.00 88.25 252 PRO A N 1
ATOM 1901 C CA . PRO A 1 252 ? 0.584 -16.078 -12.584 1.00 88.25 252 PRO A CA 1
ATOM 1902 C C . PRO A 1 252 ? 1.035 -17.417 -13.170 1.00 88.25 252 PRO A C 1
ATOM 1904 O O . PRO A 1 252 ? 1.669 -17.488 -14.235 1.00 88.25 252 PRO A O 1
ATOM 1907 N N . ASP A 1 253 ? 0.685 -18.491 -12.471 1.00 89.50 253 ASP A N 1
ATOM 1908 C CA . ASP A 1 253 ? 0.930 -19.857 -12.907 1.00 89.50 253 ASP A CA 1
ATOM 1909 C C . ASP A 1 253 ? -0.050 -20.275 -14.020 1.00 89.50 253 ASP A C 1
ATOM 1911 O O . ASP A 1 253 ? -0.733 -19.451 -14.634 1.00 89.50 253 ASP A O 1
ATOM 1915 N N . ARG A 1 254 ? -0.061 -21.562 -14.378 1.00 92.12 254 ARG A N 1
ATOM 1916 C CA . ARG A 1 254 ? -0.915 -22.052 -15.468 1.00 92.12 254 ARG A CA 1
ATOM 1917 C C . ARG A 1 254 ? -2.399 -21.819 -15.177 1.00 92.12 254 ARG A C 1
ATOM 1919 O O . ARG A 1 254 ? -3.124 -21.439 -16.098 1.00 92.12 254 ARG A O 1
ATOM 1926 N N . ASP A 1 255 ? -2.820 -22.045 -13.939 1.00 89.44 255 ASP A N 1
ATOM 1927 C CA . ASP A 1 255 ? -4.216 -21.925 -13.537 1.00 89.44 255 ASP A CA 1
ATOM 1928 C C . ASP A 1 255 ? -4.606 -20.451 -13.417 1.00 89.44 255 ASP A C 1
ATOM 1930 O O . ASP A 1 255 ? -5.593 -20.035 -14.023 1.00 89.44 255 ASP A O 1
ATOM 1934 N N . GLY A 1 256 ? -3.749 -19.620 -12.820 1.00 89.38 256 GLY A N 1
ATOM 1935 C CA . GLY A 1 256 ? -3.956 -18.178 -12.770 1.00 89.38 256 GLY A CA 1
ATOM 1936 C C . GLY A 1 256 ? -4.026 -17.532 -14.154 1.00 89.38 256 GLY A C 1
ATOM 1937 O O . GLY A 1 256 ? -4.893 -16.699 -14.407 1.00 89.38 256 GLY A O 1
ATOM 1938 N N . ARG A 1 257 ? -3.194 -17.962 -15.113 1.00 91.12 257 ARG A N 1
ATOM 1939 C CA . ARG A 1 257 ? -3.310 -17.504 -16.511 1.00 91.12 257 ARG A CA 1
ATOM 1940 C C . ARG A 1 257 ? -4.632 -17.917 -17.150 1.00 91.12 257 ARG A C 1
ATOM 1942 O O . ARG A 1 257 ? -5.201 -17.134 -17.906 1.00 91.12 257 ARG A O 1
ATOM 1949 N N . ARG A 1 258 ? -5.117 -19.131 -16.875 1.00 91.62 258 ARG A N 1
ATOM 1950 C CA . ARG A 1 258 ? -6.414 -19.601 -17.379 1.00 91.62 258 ARG A CA 1
ATOM 1951 C C . ARG A 1 258 ? -7.553 -18.746 -16.828 1.00 91.62 258 ARG A C 1
ATOM 1953 O O . ARG A 1 258 ? -8.437 -18.382 -17.596 1.00 91.62 258 ARG A O 1
ATOM 1960 N N . GLU A 1 259 ? -7.520 -18.415 -15.541 1.00 89.06 259 GLU A N 1
ATOM 1961 C CA . GLU A 1 259 ? -8.504 -17.531 -14.908 1.00 89.06 259 GLU A CA 1
ATOM 1962 C C . GLU A 1 259 ? -8.486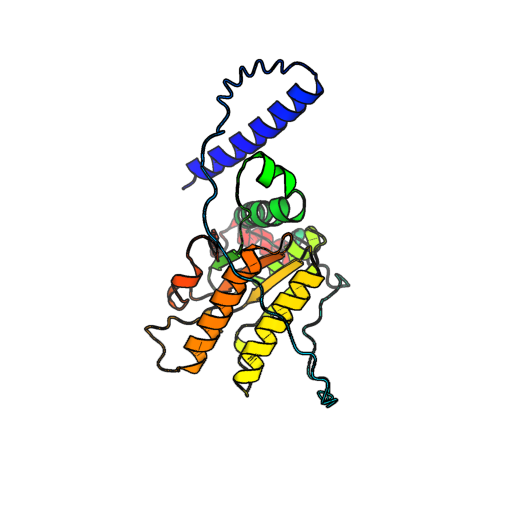 -16.130 -15.521 1.00 89.06 259 GLU A C 1
ATOM 1964 O O . GLU A 1 259 ? -9.531 -15.631 -15.931 1.00 89.06 259 GLU A O 1
ATOM 1969 N N . ILE A 1 260 ? -7.300 -15.530 -15.668 1.00 88.94 260 ILE A N 1
ATOM 1970 C CA . ILE A 1 260 ? -7.139 -14.207 -16.287 1.00 88.94 260 ILE A CA 1
ATOM 1971 C C . ILE A 1 260 ? -7.697 -14.203 -17.716 1.00 88.94 260 ILE A C 1
ATOM 1973 O O . ILE A 1 260 ? -8.459 -13.310 -18.080 1.00 88.94 260 ILE A O 1
ATOM 1977 N N . LEU A 1 261 ? -7.363 -15.213 -18.527 1.00 90.56 261 LEU A N 1
ATOM 1978 C CA . LEU A 1 261 ? -7.878 -15.324 -19.894 1.00 90.56 261 LEU A CA 1
ATOM 1979 C C . LEU A 1 261 ? -9.399 -15.480 -19.919 1.00 90.56 261 LEU A C 1
ATOM 1981 O O . LEU A 1 261 ? -10.051 -14.835 -20.732 1.00 90.56 261 LEU A O 1
ATOM 1985 N N . ALA A 1 262 ? -9.960 -16.294 -19.022 1.00 88.75 262 ALA A N 1
ATOM 1986 C CA . ALA A 1 262 ? -11.401 -16.496 -18.929 1.00 88.75 262 ALA A CA 1
ATOM 1987 C C . ALA A 1 262 ? -12.157 -15.218 -18.533 1.00 88.75 262 ALA A C 1
ATOM 1989 O O . ALA A 1 262 ? -13.304 -15.055 -18.938 1.00 88.75 262 ALA A O 1
ATOM 1990 N N . LEU A 1 263 ? -11.537 -14.325 -17.754 1.00 86.94 263 LEU A N 1
ATOM 1991 C CA . LEU A 1 263 ? -12.096 -13.012 -17.428 1.00 86.94 263 LEU A CA 1
ATOM 1992 C C . LEU A 1 263 ? -12.041 -12.057 -18.625 1.00 86.94 263 LEU A C 1
ATOM 1994 O O . LEU A 1 263 ? -13.030 -11.393 -18.910 1.00 86.94 263 LEU A O 1
ATOM 1998 N N . LEU A 1 264 ? -10.915 -12.020 -19.344 1.00 85.00 264 LEU A N 1
ATOM 1999 C CA . LEU A 1 264 ? -10.709 -11.119 -20.486 1.00 85.00 264 LEU A CA 1
ATOM 2000 C C . LEU A 1 264 ? -11.472 -11.533 -21.753 1.00 85.00 264 LEU A C 1
ATOM 2002 O O . LEU A 1 264 ? -11.664 -10.709 -22.641 1.00 85.00 264 LEU A O 1
ATOM 2006 N N . SER A 1 265 ? -11.866 -12.802 -21.865 1.00 86.62 265 SER A N 1
ATOM 2007 C CA . SER A 1 265 ? -12.608 -13.331 -23.013 1.00 86.62 265 SER A CA 1
ATOM 2008 C C . SER A 1 265 ? -14.131 -13.339 -22.827 1.00 86.62 265 SER A C 1
ATOM 2010 O O . SER A 1 265 ? -14.818 -13.993 -23.612 1.00 86.62 265 SER A O 1
ATOM 2012 N N . ARG A 1 266 ? -14.649 -12.720 -21.760 1.00 68.94 266 ARG A N 1
ATOM 2013 C CA . ARG A 1 266 ? -16.090 -12.534 -21.522 1.00 68.94 266 ARG A CA 1
ATOM 2014 C C . ARG A 1 266 ? -16.617 -11.323 -22.277 1.00 68.94 266 ARG A C 1
ATOM 2016 O O . ARG A 1 266 ? -17.764 -11.431 -22.759 1.00 68.94 266 ARG A O 1
#

Secondary structure (DSSP, 8-state):
-HHHHHHHHHHHHHHHHHHHHHHTT-------------------------------------PPP--------B-S-S----GGG--S-HHHHHHHHHHHHHHHH-HHHHHHHTPPPP-EEEEE--TTSSHHHHHHHHHHHHT-EEEEEEHHHHS-SSHHHHHHHHHHHHHHHHHT-SEEEEEETHHHHSB-TTT---HHHHHHHHHHHHHHHHGGG-TTEEEEEEES-GGGB-GGGGSTTSEEEEEE-PPP-HHHHHHHHHHHT-